Protein AF-0000000068037030 (afdb_homodimer)

Sequence (208 aa):
MEVPWVRVRNVPVDKRSERNMAYVASLVGVPLEIDYATLHRPASARVKIGCRSVDKIPSVAEAVLGEHFYDFYFEVDQVLVRDPNRGESLLSAGKHMDKEKMRMMEVPWVRVRNVPVDKRSERNMAYVASLVGVPLEIDYATLHRPASARVKIGCRSVDKIPSVAEAVLGEHFYDFYFEVDQVLVRDPNRGESLLSAGKHMDKEKMRM

pLDDT: mean 86.04, std 22.7, range [24.47, 98.94]

Secondary structure (DSSP, 8-state):
-BEEEEEEE---GGG--HHHHHHHHHTTSEEEEE-TTTTT-SSEEEEEEEBS-GGG--SEEEEEETTEEEEEEEEEEEEEE--GGGSSHHHHHSSSSTTGGGG-/-BEEEEEEE---GGG--HHHHHHHHHTTSEEEEE-TTTTT-SSEEEEEEEBS-GGG--SEEEEEETTEEEEEEEEEEEEEE--HHHHSHHHHHSSSSTTGGGG-

Radius of gyration: 22.43 Å; Cα contacts (8 Å, |Δi|>4): 375; chains: 2; bounding box: 57×70×45 Å

Foldseek 3Di:
DWKFKKWKFDDQLVQQDPVVVQVVLVQFAHFDDWDPVCRNPHGTTITIGDDPDPVPGDQWDWDDDDHDIDIMGIDGDGIDDDDPVPPPDPVPPPPPPDPPPPVD/DWKFKKWKFDDQLVQQDPVVVQVVLVQFFHFDDWDPVCRNPHGTTITIGDDPDPVPGDQWDWDDDDHDIDIMGIDGDGIDDDDPVPPPPPVPPPPPPDPPPPVD

Solvent-accessible surface area (backbone atoms only — not comparable to full-atom values): 11900 Å² total; per-residue (Å²): 109,15,28,32,36,29,38,38,28,69,64,59,59,93,59,56,40,66,43,47,48,17,36,61,41,41,76,63,28,42,58,72,42,75,39,73,89,28,44,70,43,86,72,39,28,38,34,31,31,41,28,85,47,77,90,68,50,58,52,61,50,75,47,73,58,90,94,39,78,39,65,34,34,44,40,83,72,43,80,77,41,71,49,72,82,64,61,63,60,71,67,63,64,69,70,67,62,72,73,67,72,66,75,108,109,16,30,32,36,30,37,39,27,69,63,58,61,95,58,56,41,65,43,49,48,18,36,60,42,43,76,64,29,41,57,73,42,76,40,71,91,28,43,71,42,87,74,38,28,38,34,31,29,40,29,84,46,77,88,68,50,58,52,61,50,74,49,72,59,91,94,39,79,40,66,33,36,44,41,83,72,44,80,77,40,72,48,72,82,63,62,62,59,70,65,61,63,69,70,67,60,70,70,66,69,65,76,108

Nearest PDB structures (foldseek):
  4ncb-assembly1_A  TM=6.629E-01  e=8.876E-01  Thermus thermophilus
  5xq2-assembly1_A  TM=6.101E-01  e=5.901E-01  Thermus thermophilus HB27
  2adc-assembly1_A  TM=6.082E-01  e=7.452E-01  Homo sapiens
  3hvr-assembly2_B  TM=6.399E-01  e=1.894E+00  Thermus thermophilus HB27
  3hvr-assembly1_A  TM=4.779E-01  e=1.121E+00  Thermus thermophilus HB27

Structure (mmCIF, N/CA/C/O backbone):
data_AF-0000000068037030-model_v1
#
loop_
_entity.id
_entity.type
_entity.pdbx_description
1 polymer 'Uncharacterized protein'
#
loop_
_atom_site.group_PDB
_atom_site.id
_atom_site.type_symbol
_atom_site.label_atom_id
_atom_site.label_alt_id
_atom_site.label_comp_id
_atom_site.label_asym_id
_atom_site.label_entity_id
_atom_site.label_seq_id
_atom_site.pdbx_PDB_ins_code
_atom_site.Cartn_x
_atom_site.Cartn_y
_atom_site.Cartn_z
_atom_site.occupancy
_atom_site.B_iso_or_equiv
_atom_site.auth_seq_id
_atom_site.auth_comp_id
_atom_site.auth_asym_id
_atom_site.auth_atom_id
_atom_site.pdbx_PDB_model_num
ATOM 1 N N . MET A 1 1 ? 3.416 -7.848 -16.672 1 89.31 1 MET A N 1
ATOM 2 C CA . MET A 1 1 ? 3.188 -7.953 -15.227 1 89.31 1 MET A CA 1
ATOM 3 C C . MET A 1 1 ? 2.703 -9.352 -14.859 1 89.31 1 MET A C 1
ATOM 5 O O . MET A 1 1 ? 1.874 -9.93 -15.562 1 89.31 1 MET A O 1
ATOM 9 N N . GLU A 1 2 ? 3.338 -10.023 -13.906 1 96.38 2 GLU A N 1
ATOM 10 C CA . GLU A 1 2 ? 2.895 -11.312 -13.383 1 96.38 2 GLU A CA 1
ATOM 11 C C . GLU A 1 2 ? 1.98 -11.125 -12.172 1 96.38 2 GLU A C 1
ATOM 13 O O . GLU A 1 2 ? 2.053 -10.109 -11.484 1 96.38 2 GLU A O 1
ATOM 18 N N . VAL A 1 3 ? 1.062 -12.18 -12.016 1 97.94 3 VAL A N 1
ATOM 19 C CA . VAL A 1 3 ? 0.046 -12.016 -10.984 1 97.94 3 VAL A CA 1
ATOM 20 C C . VAL A 1 3 ? -0.049 -13.297 -10.148 1 97.94 3 VAL A C 1
ATOM 22 O O . VAL A 1 3 ? -0.545 -14.32 -10.625 1 97.94 3 VAL A O 1
ATOM 25 N N . PRO A 1 4 ? 0.469 -13.281 -9.008 1 98.69 4 PRO A N 1
ATOM 26 C CA . PRO A 1 4 ? 0.257 -14.383 -8.07 1 98.69 4 PRO A CA 1
ATOM 27 C C . PRO A 1 4 ? -0.737 -14.039 -6.965 1 98.69 4 PRO A C 1
ATOM 29 O O . PRO A 1 4 ? -0.949 -12.859 -6.668 1 98.69 4 PRO A O 1
ATOM 32 N N . TRP A 1 5 ? -1.357 -15.039 -6.402 1 98.81 5 TRP A N 1
ATOM 33 C CA . TRP A 1 5 ? -1.837 -14.977 -5.027 1 98.81 5 TRP A CA 1
ATOM 34 C C . TRP A 1 5 ? -0.693 -15.188 -4.039 1 98.81 5 TRP A C 1
ATOM 36 O O . TRP A 1 5 ? 0.084 -16.141 -4.176 1 98.81 5 TRP A O 1
ATOM 46 N N . VAL A 1 6 ? -0.588 -14.336 -3.076 1 98.88 6 VAL A N 1
ATOM 47 C CA . VAL A 1 6 ? 0.482 -14.383 -2.086 1 98.88 6 VAL A CA 1
ATOM 48 C C . VAL A 1 6 ? -0.116 -14.484 -0.684 1 98.88 6 VAL A C 1
ATOM 50 O O . VAL A 1 6 ? -1.042 -13.742 -0.344 1 98.88 6 VAL A O 1
ATOM 53 N N . ARG A 1 7 ? 0.324 -15.422 0.089 1 98.81 7 ARG A N 1
ATOM 54 C CA . ARG A 1 7 ? 0.008 -15.484 1.513 1 98.81 7 ARG A CA 1
ATOM 55 C C . ARG A 1 7 ? 0.884 -14.523 2.311 1 98.81 7 ARG A C 1
ATOM 57 O O . ARG A 1 7 ? 2.109 -14.547 2.182 1 98.81 7 ARG A O 1
ATOM 64 N N . VAL A 1 8 ? 0.264 -13.695 3.051 1 98.88 8 VAL A N 1
ATOM 65 C CA . VAL A 1 8 ? 0.95 -12.727 3.895 1 98.88 8 VAL A CA 1
ATOM 66 C C . VAL A 1 8 ? 0.792 -13.109 5.363 1 98.88 8 VAL A C 1
ATOM 68 O O . VAL A 1 8 ? -0.328 -13.203 5.871 1 98.88 8 VAL A O 1
ATOM 71 N N . ARG A 1 9 ? 1.882 -13.266 5.992 1 98.69 9 ARG A N 1
ATOM 72 C CA . ARG A 1 9 ? 1.877 -13.734 7.371 1 98.69 9 ARG A CA 1
ATOM 73 C C . ARG A 1 9 ? 2.42 -12.664 8.312 1 98.69 9 ARG A C 1
ATOM 75 O O . ARG A 1 9 ? 3.119 -11.742 7.883 1 98.69 9 ARG A O 1
ATOM 82 N N . ASN A 1 10 ? 2.016 -12.695 9.516 1 98.44 10 ASN A N 1
ATOM 83 C CA . ASN A 1 10 ? 2.49 -11.891 10.633 1 98.44 10 ASN A CA 1
ATOM 84 C C . ASN A 1 10 ? 1.905 -10.477 10.602 1 98.44 10 ASN A C 1
ATOM 86 O O . ASN A 1 10 ? 2.543 -9.523 11.047 1 98.44 10 ASN A O 1
ATOM 90 N N . VAL A 1 11 ? 0.795 -10.367 10.023 1 98.5 11 VAL A N 1
ATOM 91 C CA . VAL A 1 11 ? -0.039 -9.188 10.227 1 98.5 11 VAL A CA 1
ATOM 92 C C . VAL A 1 11 ? -1.018 -9.438 11.375 1 98.5 11 VAL A C 1
ATOM 94 O O . VAL A 1 11 ? -1.817 -10.375 11.32 1 98.5 11 VAL A O 1
ATOM 97 N N . PRO A 1 12 ? -0.905 -8.641 12.391 1 97.75 12 PRO A N 1
ATOM 98 C CA . PRO A 1 12 ? -1.853 -8.867 13.484 1 97.75 12 PRO A CA 1
ATOM 99 C C . PRO A 1 12 ? -3.307 -8.859 13.016 1 97.75 12 PRO A C 1
ATOM 101 O O . PRO A 1 12 ? -3.699 -7.996 12.227 1 97.75 12 PRO A O 1
ATOM 104 N N . VAL A 1 13 ? -4.082 -9.805 13.492 1 97.19 13 VAL A N 1
ATOM 105 C CA . VAL A 1 13 ? -5.449 -10.008 13.023 1 97.19 13 VAL A CA 1
ATOM 106 C C . VAL A 1 13 ? -6.27 -8.734 13.258 1 97.19 13 VAL A C 1
ATOM 108 O O . VAL A 1 13 ? -7.074 -8.344 12.406 1 97.19 13 VAL A O 1
ATOM 111 N N . ASP A 1 14 ? -6.078 -8.039 14.32 1 96.31 14 ASP A N 1
ATOM 112 C CA . ASP A 1 14 ? -6.859 -6.859 14.688 1 96.31 14 ASP A CA 1
ATOM 113 C C . ASP A 1 14 ? -6.5 -5.668 13.797 1 96.31 14 ASP A C 1
ATOM 115 O O . ASP A 1 14 ? -7.195 -4.648 13.812 1 96.31 14 ASP A O 1
ATOM 119 N N . LYS A 1 15 ? -5.461 -5.82 13.008 1 97.38 15 LYS A N 1
ATOM 120 C CA . LYS A 1 15 ? -5.023 -4.727 12.148 1 97.38 15 LYS A CA 1
ATOM 121 C C . LYS A 1 15 ? -5.301 -5.035 10.68 1 97.38 15 LYS A C 1
ATOM 123 O O . LYS A 1 15 ? -4.973 -4.238 9.797 1 97.38 15 LYS A O 1
ATOM 128 N N . ARG A 1 16 ? -5.891 -6.121 10.445 1 97.94 16 ARG A N 1
ATOM 129 C CA . ARG A 1 16 ? -6.141 -6.523 9.062 1 97.94 16 ARG A CA 1
ATOM 130 C C . ARG A 1 16 ? -7.375 -5.824 8.508 1 97.94 16 ARG A C 1
ATOM 132 O O . ARG A 1 16 ? -8.508 -6.16 8.875 1 97.94 16 ARG A O 1
ATOM 139 N N . SER A 1 17 ? -7.172 -4.898 7.824 1 97.56 17 SER A N 1
ATOM 140 C CA . SER A 1 17 ? -8.125 -4.168 6.996 1 97.56 17 SER A CA 1
ATOM 141 C C . SER A 1 17 ? -7.676 -4.121 5.543 1 97.56 17 SER A C 1
ATOM 143 O O . SER A 1 17 ? -6.547 -4.496 5.223 1 97.56 17 SER A O 1
ATOM 145 N N . GLU A 1 18 ? -8.625 -3.795 4.699 1 97.94 18 GLU A N 1
ATOM 146 C CA . GLU A 1 18 ? -8.242 -3.643 3.301 1 97.94 18 GLU A CA 1
ATOM 147 C C . GLU A 1 18 ? -7.07 -2.674 3.154 1 97.94 18 GLU A C 1
ATOM 149 O O . GLU A 1 18 ? -6.105 -2.959 2.439 1 97.94 18 GLU A O 1
ATOM 154 N N . ARG A 1 19 ? -7.117 -1.579 3.857 1 98.25 19 ARG A N 1
ATOM 155 C CA . ARG A 1 19 ? -6.082 -0.55 3.814 1 98.25 19 ARG A CA 1
ATOM 156 C C . ARG A 1 19 ? -4.742 -1.104 4.281 1 98.25 19 ARG A C 1
ATOM 158 O O . ARG A 1 19 ? -3.734 -0.98 3.58 1 98.25 19 ARG A O 1
ATOM 165 N N . ASN A 1 20 ? -4.746 -1.737 5.387 1 98.56 20 ASN A N 1
ATOM 166 C CA . ASN A 1 20 ? -3.494 -2.223 5.961 1 98.56 20 ASN A CA 1
ATOM 167 C C . ASN A 1 20 ? -2.91 -3.371 5.145 1 98.56 20 ASN A C 1
ATOM 169 O O . ASN A 1 20 ? -1.692 -3.469 4.98 1 98.56 20 ASN A O 1
ATOM 173 N N . MET A 1 21 ? -3.816 -4.203 4.617 1 98.81 21 MET A N 1
ATOM 174 C CA . MET A 1 21 ? -3.332 -5.301 3.783 1 98.81 21 MET A CA 1
ATOM 175 C C . MET A 1 21 ? -2.756 -4.773 2.473 1 98.81 21 MET A C 1
ATOM 177 O O . MET A 1 21 ? -1.768 -5.305 1.964 1 98.81 21 MET A O 1
ATOM 181 N N . ALA A 1 22 ? -3.396 -3.779 1.953 1 98.81 22 ALA A N 1
ATOM 182 C CA . ALA A 1 22 ? -2.875 -3.148 0.744 1 98.81 22 ALA A CA 1
ATOM 183 C C . ALA A 1 22 ? -1.503 -2.531 0.996 1 98.81 22 ALA A C 1
ATOM 185 O O . ALA A 1 22 ? -0.593 -2.67 0.176 1 98.81 22 ALA A O 1
ATOM 186 N N . TYR A 1 23 ? -1.313 -1.877 2.094 1 98.81 23 TYR A N 1
ATOM 187 C CA . TYR A 1 23 ? -0.041 -1.278 2.482 1 98.81 23 TYR A CA 1
ATOM 188 C C . TYR A 1 23 ? 1.044 -2.34 2.615 1 98.81 23 TYR A C 1
ATOM 190 O O . TYR A 1 23 ? 2.105 -2.232 1.995 1 98.81 23 TYR A O 1
ATOM 198 N N . VAL A 1 24 ? 0.745 -3.402 3.322 1 98.88 24 VAL A N 1
ATOM 199 C CA . VAL A 1 24 ? 1.73 -4.457 3.535 1 98.88 24 VAL A CA 1
ATOM 200 C C . VAL A 1 24 ? 2.08 -5.117 2.201 1 98.88 24 VAL A C 1
ATOM 202 O O . VAL A 1 24 ? 3.254 -5.344 1.902 1 98.88 24 VAL A O 1
ATOM 205 N N . ALA A 1 25 ? 1.043 -5.383 1.396 1 98.81 25 ALA A N 1
ATOM 206 C CA . ALA A 1 25 ? 1.257 -6 0.09 1 98.81 25 ALA A CA 1
ATOM 207 C C . ALA A 1 25 ? 2.082 -5.09 -0.817 1 98.81 25 ALA A C 1
ATOM 209 O O . ALA A 1 25 ? 2.852 -5.57 -1.651 1 98.81 25 ALA A O 1
ATOM 210 N N . SER A 1 26 ? 1.953 -3.768 -0.647 1 98.62 26 SER A N 1
ATOM 211 C CA . SER A 1 26 ? 2.646 -2.793 -1.483 1 98.62 26 SER A CA 1
ATOM 212 C C . SER A 1 26 ? 4.156 -2.861 -1.278 1 98.62 26 SER A C 1
ATOM 214 O O . SER A 1 26 ? 4.922 -2.318 -2.078 1 98.62 26 SER A O 1
ATOM 216 N N . LEU A 1 27 ? 4.578 -3.486 -0.191 1 98.38 27 LEU A N 1
ATOM 217 C CA . LEU A 1 27 ? 6 -3.65 0.086 1 98.38 27 LEU A CA 1
ATOM 218 C C . LEU A 1 27 ? 6.66 -4.539 -0.961 1 98.38 27 LEU A C 1
ATOM 220 O O . LEU A 1 27 ? 7.879 -4.504 -1.134 1 98.38 27 LEU A O 1
ATOM 224 N N . VAL A 1 28 ? 5.832 -5.348 -1.721 1 98.25 28 VAL A N 1
ATOM 225 C CA . VAL A 1 28 ? 6.465 -6.344 -2.58 1 98.25 28 VAL A CA 1
ATOM 226 C C . VAL A 1 28 ? 5.844 -6.293 -3.975 1 98.25 28 VAL A C 1
ATOM 228 O O . VAL A 1 28 ? 6.301 -6.984 -4.887 1 98.25 28 VAL A O 1
ATOM 231 N N . GLY A 1 29 ? 4.781 -5.578 -4.168 1 97.88 29 GLY A N 1
ATOM 232 C CA . GLY A 1 29 ? 4.105 -5.449 -5.449 1 97.88 29 GLY A CA 1
ATOM 233 C C . GLY A 1 29 ? 2.855 -4.59 -5.379 1 97.88 29 GLY A C 1
ATOM 234 O O . GLY A 1 29 ? 2.631 -3.891 -4.391 1 97.88 29 GLY A O 1
ATOM 235 N N . VAL A 1 30 ? 2.086 -4.613 -6.414 1 98.38 30 VAL A N 1
ATOM 236 C CA . VAL A 1 30 ? 0.845 -3.852 -6.504 1 98.38 30 VAL A CA 1
ATOM 237 C C . VAL A 1 30 ? -0.318 -4.699 -5.992 1 98.38 30 VAL A C 1
ATOM 239 O O . VAL A 1 30 ? -0.632 -5.746 -6.562 1 98.38 30 VAL A O 1
ATOM 242 N N . PRO A 1 31 ? -0.971 -4.277 -4.922 1 98.75 31 PRO A N 1
ATOM 243 C CA . PRO A 1 31 ? -2.135 -5.043 -4.469 1 98.75 31 PRO A CA 1
ATOM 244 C C . PRO A 1 31 ? -3.318 -4.938 -5.43 1 98.75 31 PRO A C 1
ATOM 246 O O . PRO A 1 31 ? -3.855 -3.844 -5.633 1 98.75 31 PRO A O 1
ATOM 249 N N . LEU A 1 32 ? -3.711 -6.02 -5.945 1 98.5 32 LEU A N 1
ATOM 250 C CA . LEU A 1 32 ? -4.789 -6.02 -6.93 1 98.5 32 LEU A CA 1
ATOM 251 C C . LEU A 1 32 ? -6.113 -6.418 -6.285 1 98.5 32 LEU A C 1
ATOM 253 O O . LEU A 1 32 ? -7.172 -5.934 -6.688 1 98.5 32 LEU A O 1
ATOM 257 N N . GLU A 1 33 ? -6.023 -7.336 -5.312 1 98.62 33 GLU A N 1
ATOM 258 C CA . GLU A 1 33 ? -7.215 -7.836 -4.629 1 98.62 33 GLU A CA 1
ATOM 259 C C . GLU A 1 33 ? -6.867 -8.398 -3.254 1 98.62 33 GLU A C 1
ATOM 261 O O . GLU A 1 33 ? -5.887 -9.125 -3.105 1 98.62 33 GLU A O 1
ATOM 266 N N . ILE A 1 34 ? -7.645 -8.008 -2.268 1 98.62 34 ILE A N 1
ATOM 267 C CA . ILE A 1 34 ? -7.547 -8.617 -0.947 1 98.62 34 ILE A CA 1
ATOM 268 C C . ILE A 1 34 ? -8.539 -9.773 -0.839 1 98.62 34 ILE A C 1
ATOM 270 O O . ILE A 1 34 ? -9.727 -9.609 -1.154 1 98.62 34 ILE A O 1
ATOM 274 N N . ASP A 1 35 ? -8.078 -10.953 -0.477 1 98.56 35 ASP A N 1
ATOM 275 C CA . ASP A 1 35 ? -8.977 -12.094 -0.285 1 98.56 35 ASP A CA 1
ATOM 276 C C . ASP A 1 35 ? -9.711 -11.992 1.052 1 98.56 35 ASP A C 1
ATOM 278 O O . ASP A 1 35 ? -9.188 -12.414 2.084 1 98.56 35 ASP A O 1
ATOM 282 N N . TYR A 1 36 ? -10.891 -11.547 1.024 1 97.69 36 TYR A N 1
ATOM 283 C CA . TYR A 1 36 ? -11.656 -11.297 2.244 1 97.69 36 TYR A CA 1
ATOM 284 C C . TYR A 1 36 ? -11.969 -12.594 2.971 1 97.69 36 TYR A C 1
ATOM 286 O O . TYR A 1 36 ? -12.172 -12.602 4.188 1 97.69 36 TYR A O 1
ATOM 294 N N . ALA A 1 37 ? -11.953 -13.672 2.23 1 97.38 37 ALA A N 1
ATOM 295 C CA . ALA A 1 37 ? -12.234 -14.977 2.84 1 97.38 37 ALA A CA 1
ATOM 296 C C . ALA A 1 37 ? -11.133 -15.359 3.826 1 97.38 37 ALA A C 1
ATOM 298 O O . ALA A 1 37 ? -11.375 -16.125 4.766 1 97.38 37 ALA A O 1
ATOM 299 N N . THR A 1 38 ? -9.938 -14.773 3.633 1 97.56 38 THR A N 1
ATOM 300 C CA . THR A 1 38 ? -8.812 -15.156 4.48 1 97.56 38 THR A CA 1
ATOM 301 C C . THR A 1 38 ? -8.391 -14.008 5.383 1 97.56 38 THR A C 1
ATOM 303 O O . THR A 1 38 ? -7.484 -14.148 6.207 1 97.56 38 THR A O 1
ATOM 306 N N . LEU A 1 39 ? -9.023 -12.953 5.293 1 97.56 39 LEU A N 1
ATOM 307 C CA . LEU A 1 39 ? -8.586 -11.711 5.91 1 97.56 39 LEU A CA 1
ATOM 308 C C . LEU A 1 39 ? -8.43 -11.867 7.418 1 97.56 39 LEU A C 1
ATOM 310 O O . LEU A 1 39 ? -7.516 -11.289 8.016 1 97.56 39 LEU A O 1
ATOM 314 N N . HIS A 1 40 ? -9.242 -12.656 8.023 1 95.44 40 HIS A N 1
ATOM 315 C CA . HIS A 1 40 ? -9.195 -12.75 9.484 1 95.44 40 HIS A CA 1
ATOM 316 C C . HIS A 1 40 ? -8.859 -14.164 9.938 1 95.44 40 HIS A C 1
ATOM 318 O O . HIS A 1 40 ? -9.047 -14.508 11.102 1 95.44 40 HIS A O 1
ATOM 324 N N . ARG A 1 41 ? -8.375 -14.945 8.977 1 95.31 41 ARG A N 1
ATOM 325 C CA . ARG A 1 41 ? -7.773 -16.203 9.391 1 95.31 41 ARG A CA 1
ATOM 326 C C . ARG A 1 41 ? -6.527 -15.977 10.234 1 95.31 41 ARG A C 1
ATOM 328 O O . ARG A 1 41 ? -5.711 -15.109 9.922 1 95.31 41 ARG A O 1
ATOM 335 N N . PRO A 1 42 ? -6.387 -16.734 11.273 1 94.44 42 PRO A N 1
ATOM 336 C CA . PRO A 1 42 ? -5.312 -16.453 12.234 1 94.44 42 PRO A CA 1
ATOM 337 C C . PRO A 1 42 ? -3.926 -16.547 11.602 1 94.44 42 PRO A C 1
ATOM 339 O O . PRO A 1 42 ? -3.049 -15.734 11.914 1 94.44 42 PRO A O 1
ATOM 342 N N . ALA A 1 43 ? -3.672 -17.422 10.758 1 95.81 43 ALA A N 1
ATOM 343 C CA . ALA A 1 43 ? -2.324 -17.703 10.273 1 95.81 43 ALA A CA 1
ATOM 344 C C . ALA A 1 43 ? -1.874 -16.672 9.242 1 95.81 43 ALA A C 1
ATOM 346 O O . ALA A 1 43 ? -0.723 -16.234 9.258 1 95.81 43 ALA A O 1
ATOM 347 N N . SER A 1 44 ? -2.793 -16.406 8.328 1 98.06 44 SER A N 1
ATOM 348 C CA . SER A 1 44 ? -2.365 -15.547 7.23 1 98.06 44 SER A CA 1
ATOM 349 C C . SER A 1 44 ? -3.561 -14.984 6.465 1 98.06 44 SER A C 1
ATOM 351 O O . SER A 1 44 ? -4.684 -15.469 6.625 1 98.06 44 SER A O 1
ATOM 353 N N . ALA A 1 45 ? -3.35 -13.938 5.695 1 98.56 45 ALA A N 1
ATOM 354 C CA . ALA A 1 45 ? -4.277 -13.406 4.699 1 98.56 45 ALA A CA 1
ATOM 355 C C . ALA A 1 45 ? -3.686 -13.492 3.297 1 98.56 45 ALA A C 1
ATOM 357 O O . ALA A 1 45 ? -2.463 -13.508 3.133 1 98.56 45 ALA A O 1
ATOM 358 N N . ARG A 1 46 ? -4.535 -13.594 2.334 1 98.62 46 ARG A N 1
ATOM 359 C CA . ARG A 1 46 ? -4.094 -13.711 0.949 1 98.62 46 ARG A CA 1
ATOM 360 C C . ARG A 1 46 ? -4.355 -12.414 0.185 1 98.62 46 ARG A C 1
ATOM 362 O O . ARG A 1 46 ? -5.406 -11.789 0.356 1 98.62 46 ARG A O 1
ATOM 369 N N . VAL A 1 47 ? -3.42 -12.039 -0.623 1 98.88 47 VAL A N 1
ATOM 370 C CA . VAL A 1 47 ? -3.541 -10.859 -1.468 1 98.88 47 VAL A CA 1
ATOM 371 C C . VAL A 1 47 ? -3.113 -11.195 -2.895 1 98.88 47 VAL A C 1
ATOM 373 O O . VAL A 1 47 ? -2.109 -11.883 -3.102 1 98.88 47 VAL A O 1
ATOM 376 N N . LYS A 1 48 ? -3.863 -10.82 -3.846 1 98.75 48 LYS A N 1
ATOM 377 C CA . LYS A 1 48 ? -3.465 -10.859 -5.25 1 98.75 48 LYS A CA 1
ATOM 378 C C . LYS A 1 48 ? -2.551 -9.688 -5.598 1 98.75 48 LYS A C 1
ATOM 380 O O . LYS A 1 48 ? -2.914 -8.531 -5.398 1 98.75 48 LYS A O 1
ATOM 385 N N . ILE A 1 49 ? -1.39 -9.992 -6.184 1 98.44 49 ILE A N 1
ATOM 386 C CA . ILE A 1 49 ? -0.375 -8.953 -6.352 1 98.44 49 ILE A CA 1
ATOM 387 C C . ILE A 1 49 ? 0.053 -8.891 -7.816 1 98.44 49 ILE A C 1
ATOM 389 O O . ILE A 1 49 ? 0.196 -9.922 -8.477 1 98.44 49 ILE A O 1
ATOM 393 N N . GLY A 1 50 ? 0.175 -7.656 -8.328 1 97.5 50 GLY A N 1
ATOM 394 C CA . GLY A 1 50 ? 0.907 -7.445 -9.562 1 97.5 50 GLY A CA 1
ATOM 395 C C . GLY A 1 50 ? 2.393 -7.23 -9.352 1 97.5 50 GLY A C 1
ATOM 396 O O . GLY A 1 50 ? 2.795 -6.43 -8.5 1 97.5 50 GLY A O 1
ATOM 397 N N . CYS A 1 51 ? 3.205 -7.957 -10.078 1 96.62 51 CYS A N 1
ATOM 398 C CA . CYS A 1 51 ? 4.648 -7.809 -9.922 1 96.62 51 CYS A CA 1
ATOM 399 C C . CYS A 1 51 ? 5.367 -8.062 -11.242 1 96.62 51 CYS A C 1
ATOM 401 O O . CYS A 1 51 ? 4.762 -8.539 -12.203 1 96.62 51 CYS A O 1
ATOM 403 N N . ARG A 1 52 ? 6.609 -7.578 -11.242 1 93.44 52 ARG A N 1
ATOM 404 C CA . ARG A 1 52 ? 7.402 -7.777 -12.453 1 93.44 52 ARG A CA 1
ATOM 405 C C . ARG A 1 52 ? 7.758 -9.25 -12.641 1 93.44 52 ARG A C 1
ATOM 407 O O . ARG A 1 52 ? 7.688 -9.773 -13.758 1 93.44 52 ARG A O 1
ATOM 414 N N . SER A 1 53 ? 8.18 -9.891 -11.547 1 95.25 53 SER A N 1
ATOM 415 C CA . SER A 1 53 ? 8.555 -11.297 -11.539 1 95.25 53 SER A CA 1
ATOM 416 C C . SER A 1 53 ? 8.203 -11.961 -10.211 1 95.25 53 SER A C 1
ATOM 418 O O . SER A 1 53 ? 8.633 -11.5 -9.156 1 95.25 53 SER A O 1
ATOM 420 N N . VAL A 1 54 ? 7.457 -13.062 -10.305 1 96.94 54 VAL A N 1
ATOM 421 C CA . VAL A 1 54 ? 7.039 -13.797 -9.117 1 96.94 54 VAL A CA 1
ATOM 422 C C . VAL A 1 54 ? 8.266 -14.312 -8.367 1 96.94 54 VAL A C 1
ATOM 424 O O . VAL A 1 54 ? 8.297 -14.297 -7.133 1 96.94 54 VAL A O 1
ATOM 427 N N . ASP A 1 55 ? 9.297 -14.625 -9.117 1 95 55 ASP A N 1
ATOM 428 C CA . ASP A 1 55 ? 10.492 -15.234 -8.547 1 95 55 ASP A CA 1
ATOM 429 C C . ASP A 1 55 ? 11.305 -14.211 -7.75 1 95 55 ASP A C 1
ATOM 431 O O . ASP A 1 55 ? 12.203 -14.578 -6.996 1 95 55 ASP A O 1
ATOM 435 N N . LYS A 1 56 ? 10.977 -12.992 -7.859 1 96.31 56 LYS A N 1
ATOM 436 C CA . LYS A 1 56 ? 11.758 -11.93 -7.219 1 96.31 56 LYS A CA 1
ATOM 437 C C . LYS A 1 56 ? 11.016 -11.359 -6.012 1 96.31 56 LYS A C 1
ATOM 439 O O . LYS A 1 56 ? 11.523 -10.469 -5.332 1 96.31 56 LYS A O 1
ATOM 444 N N . ILE A 1 57 ? 9.852 -11.867 -5.691 1 98 57 ILE A N 1
ATOM 445 C CA . ILE A 1 57 ? 9.125 -11.422 -4.504 1 98 57 ILE A CA 1
ATOM 446 C C . ILE A 1 57 ? 9.891 -11.836 -3.25 1 98 57 ILE A C 1
ATOM 448 O O . ILE A 1 57 ? 10.148 -13.023 -3.035 1 98 57 ILE A O 1
ATOM 452 N N . PRO A 1 58 ? 10.258 -10.836 -2.461 1 98.5 58 PRO A N 1
ATOM 453 C CA . PRO A 1 58 ? 10.961 -11.211 -1.229 1 98.5 58 PRO A CA 1
ATOM 454 C C . PRO A 1 58 ? 10.086 -12.039 -0.287 1 98.5 58 PRO A C 1
ATOM 456 O O . PRO A 1 58 ? 8.867 -11.852 -0.239 1 98.5 58 PRO A O 1
ATOM 459 N N . SER A 1 59 ? 10.727 -12.867 0.43 1 98.62 59 SER A N 1
ATOM 460 C CA . SER A 1 59 ? 9.992 -13.703 1.382 1 98.62 59 SER A CA 1
ATOM 461 C C . SER A 1 59 ? 9.664 -12.922 2.654 1 98.62 59 SER A C 1
ATOM 463 O O . SER A 1 59 ? 8.82 -13.352 3.445 1 98.62 59 SER A O 1
ATOM 465 N N . VAL A 1 60 ? 10.484 -11.797 2.846 1 98.81 60 VAL A N 1
ATOM 466 C CA . VAL A 1 60 ? 10.281 -11.031 4.066 1 98.81 60 VAL A CA 1
ATOM 467 C C . VAL A 1 60 ? 10.492 -9.547 3.783 1 98.81 60 VAL A C 1
ATOM 469 O O . VAL A 1 60 ? 11.328 -9.18 2.953 1 98.81 60 VAL A O 1
ATOM 472 N N . ALA A 1 61 ? 9.719 -8.734 4.387 1 98.69 61 ALA A N 1
ATOM 473 C CA . ALA A 1 61 ? 9.914 -7.289 4.41 1 98.69 61 ALA A CA 1
ATOM 474 C C . ALA A 1 61 ? 9.562 -6.711 5.777 1 98.69 61 ALA A C 1
ATOM 476 O O . ALA A 1 61 ? 8.641 -7.195 6.445 1 98.69 61 ALA A O 1
ATOM 477 N N . GLU A 1 62 ? 10.281 -5.711 6.184 1 98.25 62 GLU A N 1
ATOM 478 C CA . GLU A 1 62 ? 10.039 -5.023 7.445 1 98.25 62 GLU A CA 1
ATOM 479 C C . GLU A 1 62 ? 9.328 -3.688 7.219 1 98.25 62 GLU A C 1
ATOM 481 O O . GLU A 1 62 ? 9.672 -2.951 6.289 1 98.25 62 GLU A O 1
ATOM 486 N N . ALA A 1 63 ? 8.391 -3.404 8.102 1 97.88 63 ALA A N 1
ATOM 487 C CA . ALA A 1 63 ? 7.742 -2.098 8.039 1 97.88 63 ALA A CA 1
ATOM 488 C C . ALA A 1 63 ? 7.023 -1.781 9.344 1 97.88 63 ALA A C 1
ATOM 490 O O . ALA A 1 63 ? 6.977 -2.613 10.258 1 97.88 63 ALA A O 1
ATOM 491 N N . VAL A 1 64 ? 6.516 -0.598 9.383 1 96.94 64 VAL A N 1
ATOM 492 C CA . VAL A 1 64 ? 5.777 -0.14 10.555 1 96.94 64 VAL A CA 1
ATOM 493 C C . VAL A 1 64 ? 4.277 -0.299 10.32 1 96.94 64 VAL A C 1
ATOM 495 O O . VAL A 1 64 ? 3.77 0.061 9.258 1 96.94 64 VAL A O 1
ATOM 498 N N . LEU A 1 65 ? 3.602 -0.856 11.234 1 97.06 65 LEU A N 1
ATOM 499 C CA . LEU A 1 65 ? 2.145 -0.921 11.281 1 97.06 65 LEU A CA 1
ATOM 500 C C . LEU A 1 65 ? 1.631 -0.547 12.664 1 97.06 65 LEU A C 1
ATOM 502 O O . LEU A 1 65 ? 1.967 -1.202 13.656 1 97.06 65 LEU A O 1
ATOM 506 N N . GLY A 1 66 ? 0.839 0.491 12.633 1 91.19 66 GLY A N 1
ATOM 507 C CA . GLY A 1 66 ? 0.533 1.041 13.945 1 91.19 66 GLY A CA 1
ATOM 508 C C . GLY A 1 66 ? 1.744 1.63 14.641 1 91.19 66 GLY A C 1
ATOM 509 O O . GLY A 1 66 ? 2.436 2.484 14.078 1 91.19 66 GLY A O 1
ATOM 510 N N . GLU A 1 67 ? 2.062 1.215 15.828 1 87.56 67 GLU A N 1
ATOM 511 C CA . GLU A 1 67 ? 3.162 1.752 16.625 1 87.56 67 GLU A CA 1
ATOM 512 C C . GLU A 1 67 ? 4.316 0.758 16.703 1 87.56 67 GLU A C 1
ATOM 514 O O . GLU A 1 67 ? 5.23 0.93 17.516 1 87.56 67 GLU A O 1
ATOM 519 N N . HIS A 1 68 ? 4.281 -0.198 15.805 1 94.81 68 HIS A N 1
ATOM 520 C CA . HIS A 1 68 ? 5.266 -1.266 15.938 1 94.81 68 HIS A CA 1
ATOM 521 C C . HIS A 1 68 ? 5.898 -1.607 14.594 1 94.81 68 HIS A C 1
ATOM 523 O O . HIS A 1 68 ? 5.266 -1.438 13.547 1 94.81 68 HIS A O 1
ATOM 529 N N . PHE A 1 69 ? 7.121 -2.092 14.688 1 96.81 69 PHE A N 1
ATOM 530 C CA . PHE A 1 69 ? 7.797 -2.691 13.539 1 96.81 69 PHE A CA 1
ATOM 531 C C . PHE A 1 69 ? 7.469 -4.176 13.438 1 96.81 69 PHE A C 1
ATOM 533 O O . PHE A 1 69 ? 7.426 -4.883 14.445 1 96.81 69 PHE A O 1
ATOM 540 N N . TYR A 1 70 ? 7.207 -4.586 12.266 1 98.12 70 TYR A N 1
ATOM 541 C CA . TYR A 1 70 ? 6.926 -5.992 12.008 1 98.12 70 TYR A CA 1
ATOM 542 C C . TYR A 1 70 ? 7.773 -6.516 10.852 1 98.12 70 TYR A C 1
ATOM 544 O O . TYR A 1 70 ? 8.102 -5.766 9.93 1 98.12 70 TYR A O 1
ATOM 552 N N . ASP A 1 71 ? 8.133 -7.797 10.953 1 98.62 71 ASP A N 1
ATOM 553 C CA . ASP A 1 71 ? 8.492 -8.578 9.781 1 98.62 71 ASP A CA 1
ATOM 554 C C . ASP A 1 71 ? 7.273 -9.266 9.172 1 98.62 71 ASP A C 1
ATOM 556 O O . ASP A 1 71 ? 6.605 -10.055 9.836 1 98.62 71 ASP A O 1
ATOM 560 N N . PHE A 1 72 ? 6.988 -8.898 7.98 1 98.81 72 PHE A N 1
ATOM 561 C CA . PHE A 1 72 ? 5.934 -9.602 7.258 1 98.81 72 PHE A CA 1
ATOM 562 C C . PHE A 1 72 ? 6.523 -10.656 6.324 1 98.81 72 PHE A C 1
ATOM 564 O O . PHE A 1 72 ? 7.562 -10.422 5.703 1 98.81 72 PHE A O 1
ATOM 571 N N . TYR A 1 73 ? 5.867 -11.773 6.246 1 98.94 73 TYR A N 1
ATOM 572 C CA . TYR A 1 73 ? 6.344 -12.875 5.414 1 98.94 73 TYR A CA 1
ATOM 573 C C . TYR A 1 73 ? 5.43 -13.086 4.211 1 98.94 73 TYR A C 1
ATOM 575 O O . TYR A 1 73 ? 4.207 -13 4.332 1 98.94 73 TYR A O 1
ATOM 583 N N . PHE A 1 74 ? 6.047 -13.367 3.086 1 98.88 74 PHE A N 1
ATOM 584 C CA . PHE A 1 74 ? 5.328 -13.5 1.823 1 98.88 74 PHE A CA 1
ATOM 585 C C . PHE A 1 74 ? 5.621 -14.852 1.174 1 98.88 74 PHE A C 1
ATOM 587 O O . PHE A 1 74 ? 6.781 -15.195 0.939 1 98.88 74 PHE A O 1
ATOM 594 N N . GLU A 1 75 ? 4.559 -15.57 0.895 1 98.69 75 GLU A N 1
ATOM 595 C CA . GLU A 1 75 ? 4.668 -16.875 0.237 1 98.69 75 GLU A CA 1
ATOM 596 C C . GLU A 1 75 ? 3.754 -16.938 -0.983 1 98.69 75 GLU A C 1
ATOM 598 O O . GLU A 1 75 ? 2.543 -16.734 -0.875 1 98.69 75 GLU A O 1
ATOM 603 N N . VAL A 1 76 ? 4.344 -17.266 -2.109 1 98.5 76 VAL A N 1
ATOM 604 C CA . VAL A 1 76 ? 3.535 -17.422 -3.314 1 98.5 76 VAL A CA 1
ATOM 605 C C . VAL A 1 76 ? 2.656 -18.672 -3.191 1 98.5 76 VAL A C 1
ATOM 607 O O . VAL A 1 76 ? 3.16 -19.781 -2.979 1 98.5 76 VAL A O 1
ATOM 610 N N . ASP A 1 77 ? 1.379 -18.422 -3.271 1 97.75 77 ASP A N 1
ATOM 611 C CA . ASP A 1 77 ? 0.406 -19.5 -3.129 1 97.75 77 ASP A CA 1
ATOM 612 C C . ASP A 1 77 ? 0.03 -20.094 -4.488 1 97.75 77 ASP A C 1
ATOM 614 O O . ASP A 1 77 ? -0.071 -21.312 -4.641 1 97.75 77 ASP A O 1
ATOM 618 N N . GLN A 1 78 ? -0.232 -19.203 -5.434 1 97.38 78 GLN A N 1
ATOM 619 C CA . GLN A 1 78 ? -0.673 -19.562 -6.777 1 97.38 78 GLN A CA 1
ATOM 620 C C . GLN A 1 78 ? -0.293 -18.5 -7.789 1 97.38 78 GLN A C 1
ATOM 622 O O . GLN A 1 78 ? -0.465 -17.297 -7.531 1 97.38 78 GLN A O 1
ATOM 627 N N . VAL A 1 79 ? 0.265 -18.922 -8.938 1 97.38 79 VAL A N 1
ATOM 628 C CA . VAL A 1 79 ? 0.555 -17.984 -10.008 1 97.38 79 VAL A CA 1
ATOM 629 C C . VAL A 1 79 ? -0.588 -17.969 -11.016 1 97.38 79 VAL A C 1
ATOM 631 O O . VAL A 1 79 ? -0.91 -19 -11.609 1 97.38 79 VAL A O 1
ATOM 634 N N . LEU A 1 80 ? -1.188 -16.828 -11.211 1 97.44 80 LEU A N 1
ATOM 635 C CA . LEU A 1 80 ? -2.369 -16.703 -12.055 1 97.44 80 LEU A CA 1
ATOM 636 C C . LEU A 1 80 ? -1.98 -16.297 -13.469 1 97.44 80 LEU A C 1
ATOM 638 O O . LEU A 1 80 ? -2.586 -16.75 -14.445 1 97.44 80 LEU A O 1
ATOM 642 N N . VAL A 1 81 ? -1.081 -15.32 -13.586 1 94.25 81 VAL A N 1
ATOM 643 C CA . VAL A 1 81 ? -0.591 -14.797 -14.859 1 94.25 81 VAL A CA 1
ATOM 644 C C . VAL A 1 81 ? 0.936 -14.812 -14.867 1 94.25 81 VAL A C 1
ATOM 646 O O . VAL A 1 81 ? 1.572 -14.305 -13.945 1 94.25 81 VAL A O 1
ATOM 649 N N . ARG A 1 82 ? 1.431 -15.398 -15.898 1 90.56 82 ARG A N 1
ATOM 650 C CA . ARG A 1 82 ? 2.875 -15.383 -16.109 1 90.56 82 ARG A CA 1
ATOM 651 C C . ARG A 1 82 ? 3.246 -14.617 -17.375 1 90.56 82 ARG A C 1
ATOM 653 O O . ARG A 1 82 ? 2.488 -14.609 -18.344 1 90.56 82 ARG A O 1
ATOM 660 N N . ASP A 1 83 ? 4.254 -13.844 -17.141 1 79 83 ASP A N 1
ATOM 661 C CA . ASP A 1 83 ? 4.773 -13.227 -18.359 1 79 83 ASP A CA 1
ATOM 662 C C . ASP 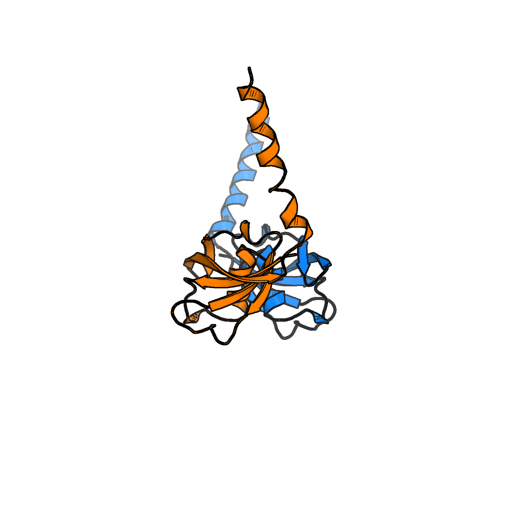A 1 83 ? 5.434 -14.266 -19.25 1 79 83 ASP A C 1
ATOM 664 O O . ASP A 1 83 ? 6.449 -14.867 -18.891 1 79 83 ASP A O 1
ATOM 668 N N . PRO A 1 84 ? 4.805 -14.617 -20.328 1 69.69 84 PRO A N 1
ATOM 669 C CA . PRO A 1 84 ? 5.348 -15.664 -21.203 1 69.69 84 PRO A CA 1
ATOM 670 C C . PRO A 1 84 ? 6.754 -15.344 -21.703 1 69.69 84 PRO A C 1
ATOM 672 O O . PRO A 1 84 ? 7.5 -16.25 -22.078 1 69.69 84 PRO A O 1
ATOM 675 N N . ASN A 1 85 ? 6.973 -14.031 -21.891 1 65.88 85 ASN A N 1
ATOM 676 C CA . ASN A 1 85 ? 8.266 -13.648 -22.453 1 65.88 85 ASN A CA 1
ATOM 677 C C . ASN A 1 85 ? 9.391 -13.82 -21.438 1 65.88 85 ASN A C 1
ATOM 679 O O . ASN A 1 85 ? 10.57 -13.727 -21.781 1 65.88 85 ASN A O 1
ATOM 683 N N . ARG A 1 86 ? 9.125 -14.016 -20.219 1 60.66 86 ARG A N 1
ATOM 684 C CA . ARG A 1 86 ? 10.148 -14.195 -19.203 1 60.66 86 ARG A CA 1
ATOM 685 C C . ARG A 1 86 ? 10.578 -15.656 -19.109 1 60.66 86 ARG A C 1
ATOM 687 O O . ARG A 1 86 ? 11.547 -15.984 -18.422 1 60.66 86 ARG A O 1
ATOM 694 N N . GLY A 1 87 ? 9.797 -16.531 -19.469 1 46.75 87 GLY A N 1
ATOM 695 C CA . GLY A 1 87 ? 10.219 -17.922 -19.422 1 46.75 87 GLY A CA 1
ATOM 696 C C . GLY A 1 87 ? 11.617 -18.141 -19.969 1 46.75 87 GLY A C 1
ATOM 697 O O . GLY A 1 87 ? 12.414 -18.859 -19.375 1 46.75 87 GLY A O 1
ATOM 698 N N . GLU A 1 88 ? 11.742 -17.922 -21.25 1 46.03 88 GLU A N 1
ATOM 699 C CA . GLU A 1 88 ? 12.758 -18.578 -22.062 1 46.03 88 GLU A CA 1
ATOM 700 C C . GLU A 1 88 ? 14.156 -18.047 -21.75 1 46.03 88 GLU A C 1
ATOM 702 O O . GLU A 1 88 ? 15.148 -18.516 -22.312 1 46.03 88 GLU A O 1
ATOM 707 N N . SER A 1 89 ? 14.289 -16.906 -21.219 1 44.81 89 SER A N 1
ATOM 708 C CA . SER A 1 89 ? 15.664 -16.453 -21.406 1 44.81 89 SER A CA 1
ATOM 709 C C . SER A 1 89 ? 16.641 -17.266 -20.562 1 44.81 89 SER A C 1
ATOM 711 O O . SER A 1 89 ? 17.812 -17.391 -20.906 1 44.81 89 SER A O 1
ATOM 713 N N . LEU A 1 90 ? 16.219 -17.609 -19.344 1 42.47 90 LEU A N 1
ATOM 714 C CA . LEU A 1 90 ? 17.312 -18.109 -18.516 1 42.47 90 LEU A CA 1
ATOM 715 C C . LEU A 1 90 ? 17.719 -19.516 -18.922 1 42.47 90 LEU A C 1
ATOM 717 O O . LEU A 1 90 ? 18.719 -20.047 -18.422 1 42.47 90 LEU A O 1
ATOM 721 N N . LEU A 1 91 ? 16.812 -20.219 -19.609 1 39.94 91 LEU A N 1
ATOM 722 C CA . LEU A 1 91 ? 17.25 -21.578 -19.875 1 39.94 91 LEU A CA 1
ATOM 723 C C . LEU A 1 91 ? 18.438 -21.609 -20.828 1 39.94 91 LEU A C 1
ATOM 725 O O . LEU A 1 91 ? 19.172 -22.594 -20.875 1 39.94 91 LEU A O 1
ATOM 729 N N . SER A 1 92 ? 18.406 -20.625 -21.75 1 41.34 92 SER A N 1
ATOM 730 C CA . SER A 1 92 ? 19.328 -20.859 -22.859 1 41.34 92 SER A CA 1
ATOM 731 C C . SER A 1 92 ? 20.766 -20.5 -22.484 1 41.34 92 SER A C 1
ATOM 733 O O . SER A 1 92 ? 21.688 -20.734 -23.266 1 41.34 92 SER A O 1
ATOM 735 N N . ALA A 1 93 ? 20.953 -19.641 -21.531 1 39.22 93 ALA A N 1
ATOM 736 C CA . ALA A 1 93 ? 22.312 -19.125 -21.438 1 39.22 93 ALA A CA 1
ATOM 737 C C . ALA A 1 93 ? 23.219 -20.109 -20.703 1 39.22 93 ALA A C 1
ATOM 739 O O . ALA A 1 93 ? 24.453 -19.984 -20.75 1 39.22 93 ALA A O 1
ATOM 740 N N . GLY A 1 94 ? 22.641 -20.875 -19.828 1 39.22 94 GLY A N 1
ATOM 741 C CA . GLY A 1 94 ? 23.531 -21.656 -18.984 1 39.22 94 GLY A CA 1
ATOM 742 C C . GLY A 1 94 ? 24.219 -22.781 -19.734 1 39.22 94 GLY A C 1
ATOM 743 O O . GLY A 1 94 ? 25.062 -23.484 -19.156 1 39.22 94 GLY A O 1
ATOM 744 N N . LYS A 1 95 ? 23.469 -23.297 -20.719 1 38.47 95 LYS A N 1
ATOM 745 C CA . LYS A 1 95 ? 23.953 -24.578 -21.234 1 38.47 95 LYS A CA 1
ATOM 746 C C . LYS A 1 95 ? 25.141 -24.359 -22.172 1 38.47 95 LYS A C 1
ATOM 748 O O . LYS A 1 95 ? 25.719 -25.328 -22.672 1 38.47 95 LYS A O 1
ATOM 753 N N . HIS A 1 96 ? 25.266 -23.078 -22.625 1 39.66 96 HIS A N 1
ATOM 754 C CA . HIS A 1 96 ? 26.219 -23.031 -23.734 1 39.66 96 HIS A CA 1
ATOM 755 C C . HIS A 1 96 ? 27.656 -23.094 -23.219 1 39.66 96 HIS A C 1
ATOM 757 O O . HIS A 1 96 ? 28.609 -23.047 -24.016 1 39.66 96 HIS A O 1
ATOM 763 N N . MET A 1 97 ? 27.844 -22.891 -21.938 1 36.5 97 MET A N 1
ATOM 764 C CA . MET A 1 97 ? 29.219 -22.484 -21.656 1 36.5 97 MET A CA 1
ATOM 765 C C . MET A 1 97 ? 30.156 -23.672 -21.672 1 36.5 97 MET A C 1
ATOM 767 O O . MET A 1 97 ? 31.375 -23.516 -21.859 1 36.5 97 MET A O 1
ATOM 771 N N . ASP A 1 98 ? 29.781 -24.75 -21.016 1 38.44 98 ASP A N 1
ATOM 772 C CA . ASP A 1 98 ? 30.906 -25.438 -20.391 1 38.44 98 ASP A CA 1
ATOM 773 C C . ASP A 1 98 ? 31.625 -26.328 -21.391 1 38.44 98 ASP A C 1
ATOM 775 O O . ASP A 1 98 ? 32.562 -27.062 -21.031 1 38.44 98 ASP A O 1
ATOM 779 N N . LYS A 1 99 ? 30.969 -26.656 -22.578 1 36.47 99 LYS A N 1
ATOM 780 C CA . LYS A 1 99 ? 31.531 -27.844 -23.219 1 36.47 99 LYS A CA 1
ATOM 781 C C . LYS A 1 99 ? 32.875 -27.516 -23.875 1 36.47 99 LYS A C 1
ATOM 783 O O . LYS A 1 99 ? 33.562 -28.422 -24.391 1 36.47 99 LYS A O 1
ATOM 788 N N . GLU A 1 100 ? 33.094 -26.219 -24.141 1 34.44 100 GLU A N 1
ATOM 789 C CA . GLU A 1 100 ? 34.188 -26.109 -25.109 1 34.44 100 GLU A CA 1
ATOM 790 C C . GLU A 1 100 ? 35.531 -26.359 -24.438 1 34.44 100 GLU A C 1
ATOM 792 O O . GLU A 1 100 ? 36.531 -26.562 -25.109 1 34.44 100 GLU A O 1
ATOM 797 N N . LYS A 1 101 ? 35.656 -25.969 -23.188 1 41.81 101 LYS A N 1
ATOM 798 C CA . LYS A 1 101 ? 37.062 -25.859 -22.781 1 41.81 101 LYS A CA 1
ATOM 799 C C . LYS A 1 101 ? 37.688 -27.25 -22.641 1 41.81 101 LYS A C 1
ATOM 801 O O . LYS A 1 101 ? 38.875 -27.359 -22.281 1 41.81 101 LYS A O 1
ATOM 806 N N . MET A 1 102 ? 36.781 -28.328 -22.641 1 32.72 102 MET A N 1
ATOM 807 C CA . MET A 1 102 ? 37.531 -29.516 -22.25 1 32.72 102 MET A CA 1
ATOM 808 C C . MET A 1 102 ? 38.375 -30.047 -23.422 1 32.72 102 MET A C 1
ATOM 810 O O . MET A 1 102 ? 39 -31.109 -23.328 1 32.72 102 MET A O 1
ATOM 814 N N . ARG A 1 103 ? 38.094 -29.609 -24.641 1 30.66 103 ARG A N 1
ATOM 815 C CA . ARG A 1 103 ? 38.812 -30.344 -25.672 1 30.66 103 ARG A CA 1
ATOM 816 C C . ARG A 1 103 ? 40.281 -29.906 -25.703 1 30.66 103 ARG A C 1
ATOM 818 O O . ARG A 1 103 ? 41.062 -30.406 -26.516 1 30.66 103 ARG A O 1
ATOM 825 N N . MET A 1 104 ? 40.656 -28.953 -24.938 1 24.47 104 MET A N 1
ATOM 826 C CA . MET A 1 104 ? 42.094 -29.016 -25.047 1 24.47 104 MET A CA 1
ATOM 827 C C . MET A 1 104 ? 42.656 -30.109 -24.156 1 24.47 104 MET A C 1
ATOM 829 O O . MET A 1 104 ? 42.125 -30.375 -23.078 1 24.47 104 MET A O 1
ATOM 833 N N . MET B 1 1 ? 7.059 9.312 14.875 1 89.56 1 MET B N 1
ATOM 834 C CA . MET B 1 1 ? 6.367 9.344 13.594 1 89.56 1 MET B CA 1
ATOM 835 C C . MET B 1 1 ? 5.535 10.609 13.445 1 89.56 1 MET B C 1
ATOM 837 O O . MET B 1 1 ? 4.887 11.047 14.398 1 89.56 1 MET B O 1
ATOM 841 N N . GLU B 1 2 ? 5.684 11.359 12.367 1 96.31 2 GLU B N 1
ATOM 842 C CA . GLU B 1 2 ? 4.852 12.516 12.055 1 96.31 2 GLU B CA 1
ATOM 843 C C . GLU B 1 2 ? 3.645 12.117 11.219 1 96.31 2 GLU B C 1
ATOM 845 O O . GLU B 1 2 ? 3.682 11.117 10.5 1 96.31 2 GLU B O 1
ATOM 850 N N . VAL B 1 3 ? 2.541 12.961 11.398 1 98 3 VAL B N 1
ATOM 851 C CA . VAL B 1 3 ? 1.292 12.57 10.75 1 98 3 VAL B CA 1
ATOM 852 C C . VAL B 1 3 ? 0.683 13.773 10.039 1 98 3 VAL B C 1
ATOM 854 O O . VAL B 1 3 ? 0.196 14.711 10.688 1 98 3 VAL B O 1
ATOM 857 N N . PRO B 1 4 ? 0.767 13.82 8.781 1 98.69 4 PRO B N 1
ATOM 858 C CA . PRO B 1 4 ? 0.051 14.828 8 1 98.69 4 PRO B CA 1
ATOM 859 C C . PRO B 1 4 ? -1.162 14.266 7.27 1 98.69 4 PRO B C 1
ATOM 861 O O . PRO B 1 4 ? -1.228 13.055 7.02 1 98.69 4 PRO B O 1
ATOM 864 N N . TRP B 1 5 ? -2.117 15.109 6.977 1 98.81 5 TRP B N 1
ATOM 865 C CA . TRP B 1 5 ? -3.004 14.906 5.836 1 98.81 5 TRP B CA 1
ATOM 866 C C . TRP B 1 5 ? -2.314 15.305 4.535 1 98.81 5 TRP B C 1
ATOM 868 O O . TRP B 1 5 ? -1.74 16.391 4.438 1 98.81 5 TRP B O 1
ATOM 878 N N . VAL B 1 6 ? -2.373 14.453 3.568 1 98.88 6 VAL B N 1
ATOM 879 C CA . VAL B 1 6 ? -1.725 14.672 2.279 1 98.88 6 VAL B CA 1
ATOM 880 C C . VAL B 1 6 ? -2.76 14.602 1.16 1 98.88 6 VAL B C 1
ATOM 882 O O . VAL B 1 6 ? -3.584 13.688 1.126 1 98.88 6 VAL B O 1
ATOM 885 N N . ARG B 1 7 ? -2.791 15.594 0.32 1 98.81 7 ARG B N 1
ATOM 886 C CA . ARG B 1 7 ? -3.566 15.539 -0.916 1 98.81 7 ARG B CA 1
ATOM 887 C C . ARG B 1 7 ? -2.83 14.742 -1.99 1 98.81 7 ARG B C 1
ATOM 889 O O . ARG B 1 7 ? -1.66 15.008 -2.275 1 98.81 7 ARG B O 1
ATOM 896 N N . VAL B 1 8 ? -3.48 13.773 -2.508 1 98.88 8 VAL B N 1
ATOM 897 C CA . VAL B 1 8 ? -2.936 12.93 -3.564 1 98.88 8 VAL B CA 1
ATOM 898 C C . VAL B 1 8 ? -3.643 13.234 -4.883 1 98.88 8 VAL B C 1
ATOM 900 O O . VAL B 1 8 ? -4.863 13.078 -4.992 1 98.88 8 VAL B O 1
ATOM 903 N N . ARG B 1 9 ? -2.863 13.586 -5.828 1 98.69 9 ARG B N 1
ATOM 904 C CA . ARG B 1 9 ? -3.414 14.008 -7.113 1 98.69 9 ARG B CA 1
ATOM 905 C C . ARG B 1 9 ? -3.02 13.039 -8.219 1 98.69 9 ARG B C 1
ATOM 907 O O . ARG B 1 9 ? -2.062 12.273 -8.07 1 98.69 9 ARG B O 1
ATOM 914 N N . ASN B 1 10 ? -3.791 12.945 -9.211 1 98.44 10 ASN B N 1
ATOM 915 C CA . ASN B 1 10 ? -3.568 12.211 -10.453 1 98.44 10 ASN B CA 1
ATOM 916 C C . ASN B 1 10 ? -3.826 10.719 -10.2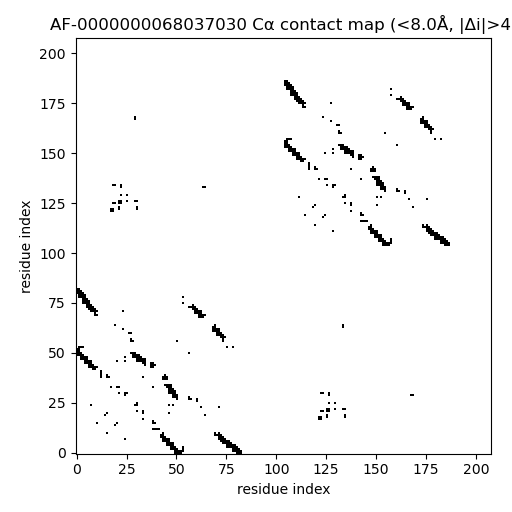81 1 98.44 10 ASN B C 1
ATOM 918 O O . ASN B 1 10 ? -3.213 9.898 -10.961 1 98.44 10 ASN B O 1
ATOM 922 N N . VAL B 1 11 ? -4.6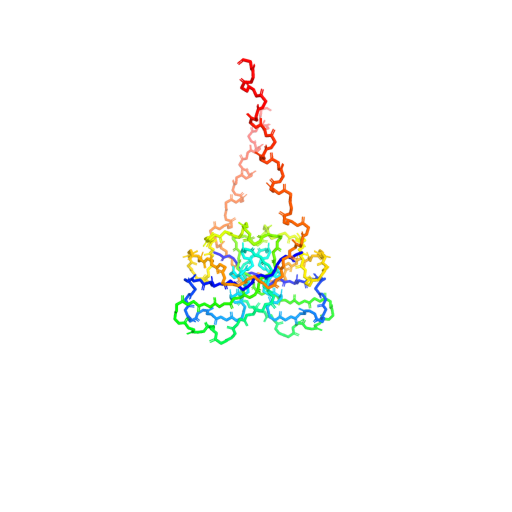37 10.414 -9.367 1 98.5 11 VAL B N 1
ATOM 923 C CA . VAL B 1 11 ? -5.246 9.086 -9.32 1 98.5 11 VAL B CA 1
ATOM 924 C C . VAL B 1 11 ? -6.574 9.102 -10.07 1 98.5 11 VAL B C 1
ATOM 926 O O . VAL B 1 11 ? -7.477 9.867 -9.734 1 98.5 11 VAL B O 1
ATOM 929 N N . PRO B 1 12 ? -6.648 8.297 -11.094 1 97.69 12 PRO B N 1
ATOM 930 C CA . PRO B 1 12 ? -7.926 8.297 -11.812 1 97.69 12 PRO B CA 1
ATOM 931 C C . PRO B 1 12 ? -9.117 8.023 -10.891 1 97.69 12 PRO B C 1
ATOM 933 O O . PRO B 1 12 ? -9.047 7.133 -10.047 1 97.69 12 PRO B O 1
ATOM 936 N N . VAL B 1 13 ? -10.172 8.781 -11.055 1 97.12 13 VAL B N 1
ATOM 937 C CA . VAL B 1 13 ? -11.32 8.727 -10.156 1 97.12 13 VAL B CA 1
ATOM 938 C C . VAL B 1 13 ? -11.914 7.316 -10.156 1 97.12 13 VAL B C 1
ATOM 940 O O . VAL B 1 13 ? -12.305 6.805 -9.109 1 97.12 13 VAL B O 1
ATOM 943 N N . ASP B 1 14 ? -11.938 6.637 -11.25 1 96.31 14 ASP B N 1
ATOM 944 C CA . ASP B 1 14 ? -12.547 5.316 -11.383 1 96.31 14 ASP B CA 1
ATOM 945 C C . ASP B 1 14 ? -11.695 4.25 -10.695 1 96.31 14 ASP B C 1
ATOM 947 O O . ASP B 1 14 ? -12.148 3.117 -10.5 1 96.31 14 ASP B O 1
ATOM 951 N N . LYS B 1 15 ? -10.516 4.625 -10.281 1 97.38 15 LYS B N 1
ATOM 952 C CA . LYS B 1 15 ? -9.617 3.666 -9.648 1 97.38 15 LYS B CA 1
ATOM 953 C C . LYS B 1 15 ? -9.453 3.963 -8.164 1 97.38 15 LYS B C 1
ATOM 955 O O . LYS B 1 15 ? -8.711 3.271 -7.461 1 97.38 15 LYS B O 1
ATOM 960 N N . ARG B 1 16 ? -10.125 4.934 -7.719 1 97.94 16 ARG B N 1
ATOM 961 C CA . ARG B 1 16 ? -9.984 5.324 -6.316 1 97.94 16 ARG B CA 1
ATOM 962 C C . ARG B 1 16 ? -10.805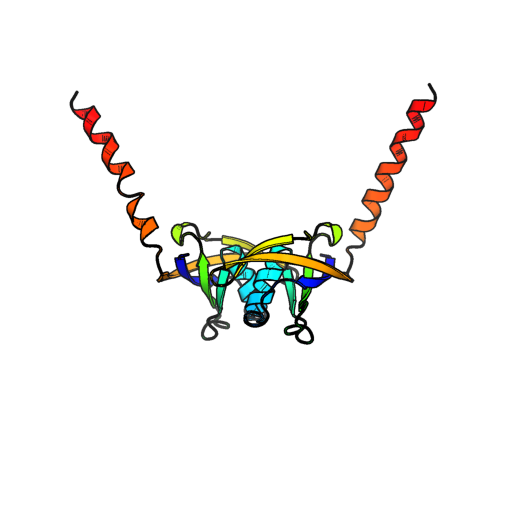 4.414 -5.41 1 97.94 16 ARG B C 1
ATOM 964 O O . ARG B 1 16 ? -12.031 4.484 -5.402 1 97.94 16 ARG B O 1
ATOM 971 N N . SER B 1 17 ? -10.211 3.576 -4.836 1 97.56 17 SER B N 1
ATOM 972 C CA . SER B 1 17 ? -10.68 2.701 -3.768 1 97.56 17 SER B CA 1
ATOM 973 C C . SER B 1 17 ? -9.773 2.783 -2.547 1 97.56 17 SER B C 1
ATOM 975 O O . SER B 1 17 ? -8.695 3.383 -2.605 1 97.56 17 SER B O 1
ATOM 977 N N . GLU B 1 18 ? -10.305 2.303 -1.459 1 98 18 GLU B N 1
ATOM 978 C CA . GLU B 1 18 ? -9.453 2.271 -0.273 1 98 18 GLU B CA 1
ATOM 979 C C . GLU B 1 18 ? -8.141 1.554 -0.557 1 98 18 GLU B C 1
ATOM 981 O O . GLU B 1 18 ? -7.07 2.043 -0.192 1 98 18 GLU B O 1
ATOM 986 N N . ARG B 1 19 ? -8.203 0.456 -1.244 1 98.25 19 ARG B N 1
ATOM 987 C CA . ARG B 1 19 ? -7.031 -0.349 -1.581 1 98.25 19 ARG B CA 1
ATOM 988 C C . ARG B 1 19 ? -6.055 0.439 -2.447 1 98.25 19 ARG B C 1
ATOM 990 O O . ARG B 1 19 ? -4.867 0.54 -2.123 1 98.25 19 ARG B O 1
ATOM 997 N N . ASN B 1 20 ? -6.551 1.016 -3.469 1 98.62 20 ASN B N 1
ATOM 998 C CA . ASN B 1 20 ? -5.684 1.717 -4.41 1 98.62 20 ASN B CA 1
ATOM 999 C C . ASN B 1 20 ? -5.09 2.98 -3.791 1 98.62 20 ASN B C 1
ATOM 1001 O O . ASN B 1 20 ? -3.93 3.312 -4.039 1 98.62 20 ASN B O 1
ATOM 1005 N N . MET B 1 21 ? -5.91 3.641 -2.971 1 98.75 21 MET B N 1
ATOM 1006 C CA . MET B 1 21 ? -5.398 4.836 -2.305 1 98.75 21 MET B CA 1
ATOM 1007 C C . MET B 1 21 ? -4.332 4.473 -1.276 1 98.75 21 MET B C 1
ATOM 1009 O O . MET B 1 21 ? -3.355 5.203 -1.105 1 98.75 21 MET B O 1
ATOM 1013 N N . ALA B 1 22 ? -4.559 3.393 -0.605 1 98.81 22 ALA B N 1
ATOM 1014 C CA . ALA B 1 22 ? -3.557 2.916 0.344 1 98.81 22 ALA B CA 1
ATOM 1015 C C . ALA B 1 22 ? -2.252 2.568 -0.367 1 98.81 22 ALA B C 1
ATOM 1017 O O . ALA B 1 22 ? -1.167 2.906 0.112 1 98.81 22 ALA B O 1
ATOM 1018 N N . TYR B 1 23 ? -2.311 1.933 -1.486 1 98.81 23 TYR B N 1
ATOM 1019 C CA . TYR B 1 23 ? -1.145 1.581 -2.289 1 98.81 23 TYR B CA 1
ATOM 1020 C C . TYR B 1 23 ? -0.391 2.828 -2.734 1 98.81 23 TYR B C 1
ATOM 1022 O O . TYR B 1 23 ? 0.813 2.951 -2.502 1 98.81 23 TYR B O 1
ATOM 1030 N N . VAL B 1 24 ? -1.109 3.787 -3.27 1 98.88 24 VAL B N 1
ATOM 1031 C CA . VAL B 1 24 ? -0.474 5.004 -3.762 1 98.88 24 VAL B CA 1
ATOM 1032 C C . VAL B 1 24 ? 0.16 5.762 -2.598 1 98.88 24 VAL B C 1
ATOM 1034 O O . VAL B 1 24 ? 1.3 6.227 -2.697 1 98.88 24 VAL B O 1
ATOM 1037 N N . ALA B 1 25 ? -0.589 5.848 -1.483 1 98.81 25 ALA B N 1
ATOM 1038 C CA . ALA B 1 25 ? -0.082 6.539 -0.301 1 98.81 25 ALA B CA 1
ATOM 1039 C C . ALA B 1 25 ? 1.157 5.84 0.253 1 98.81 25 ALA B C 1
ATOM 1041 O O . ALA B 1 25 ? 2.049 6.492 0.803 1 98.81 25 ALA B O 1
ATOM 1042 N N . SER B 1 26 ? 1.244 4.512 0.087 1 98.62 26 SER B N 1
ATOM 1043 C CA . SER B 1 26 ? 2.35 3.723 0.617 1 98.62 26 SER B CA 1
ATOM 1044 C C . SER B 1 26 ? 3.662 4.078 -0.073 1 98.62 26 SER B C 1
ATOM 1046 O O . SER B 1 26 ? 4.738 3.725 0.412 1 98.62 26 SER B O 1
ATOM 1048 N N . LEU B 1 27 ? 3.566 4.73 -1.215 1 98.38 27 LEU B N 1
ATOM 1049 C CA . LEU B 1 27 ? 4.758 5.156 -1.938 1 98.38 27 LEU B CA 1
ATOM 1050 C C . LEU B 1 27 ? 5.539 6.191 -1.137 1 98.38 27 LEU B C 1
ATOM 1052 O O . LEU B 1 27 ? 6.73 6.398 -1.376 1 98.38 27 LEU B O 1
ATOM 1056 N N . VAL B 1 28 ? 4.863 6.852 -0.118 1 98.25 28 VAL B N 1
ATOM 1057 C CA . VAL B 1 28 ? 5.539 7.98 0.514 1 98.25 28 VAL B CA 1
ATOM 1058 C C . VAL B 1 28 ? 5.434 7.863 2.033 1 98.25 28 VAL B C 1
ATOM 1060 O O . VAL B 1 28 ? 6.02 8.664 2.766 1 98.25 28 VAL B O 1
ATOM 1063 N N . GLY B 1 29 ? 4.66 6.965 2.533 1 97.88 29 GLY B N 1
ATOM 1064 C CA . GLY B 1 29 ? 4.48 6.75 3.961 1 97.88 29 GLY B CA 1
ATOM 1065 C C . GLY B 1 29 ? 3.482 5.652 4.281 1 97.88 29 GLY B C 1
ATOM 1066 O O . GLY B 1 29 ? 3.098 4.883 3.4 1 97.88 29 GLY B O 1
ATOM 1067 N N . VAL B 1 30 ? 3.105 5.562 5.52 1 98.38 30 VAL B N 1
ATOM 1068 C CA . VAL B 1 30 ? 2.139 4.578 5.988 1 98.38 30 VAL B CA 1
ATOM 1069 C C . VAL B 1 30 ? 0.73 5.16 5.918 1 98.38 30 VAL B C 1
ATOM 1071 O O . VAL B 1 30 ? 0.426 6.152 6.59 1 98.38 30 VAL B O 1
ATOM 1074 N N . PRO B 1 31 ? -0.147 4.582 5.117 1 98.75 31 PRO B N 1
ATOM 1075 C CA . PRO B 1 31 ? -1.521 5.09 5.098 1 98.75 31 PRO B CA 1
ATOM 1076 C C . PRO B 1 31 ? -2.277 4.789 6.391 1 98.75 31 PRO B C 1
ATOM 1078 O O . PRO B 1 31 ? -2.5 3.621 6.723 1 98.75 31 PRO B O 1
ATOM 1081 N N . LEU B 1 32 ? -2.672 5.797 7.043 1 98.5 32 LEU B N 1
ATOM 1082 C CA . LEU B 1 32 ? -3.344 5.621 8.328 1 98.5 32 LEU B CA 1
ATOM 1083 C C . LEU B 1 32 ? -4.855 5.723 8.172 1 98.5 32 LEU B C 1
ATOM 1085 O O . LEU B 1 32 ? -5.605 5.051 8.875 1 98.5 32 LEU B O 1
ATOM 1089 N N . GLU B 1 33 ? -5.285 6.617 7.242 1 98.62 33 GLU B N 1
ATOM 1090 C CA . GLU B 1 33 ? -6.707 6.848 7.012 1 98.62 33 GLU B CA 1
ATOM 1091 C C . GLU B 1 33 ? -6.953 7.422 5.617 1 98.62 33 GLU B C 1
ATOM 1093 O O . GLU B 1 33 ? -6.242 8.328 5.18 1 98.62 33 GLU B O 1
ATOM 1098 N N . ILE B 1 34 ? -7.926 6.848 4.934 1 98.62 34 ILE B N 1
ATOM 1099 C CA . ILE B 1 34 ? -8.391 7.418 3.676 1 98.62 34 ILE B CA 1
ATOM 1100 C C . ILE B 1 34 ? -9.57 8.352 3.938 1 98.62 34 ILE B C 1
ATOM 1102 O O . ILE B 1 34 ? -10.523 7.98 4.617 1 98.62 34 ILE B O 1
ATOM 1106 N N . ASP B 1 35 ? -9.484 9.586 3.492 1 98.5 35 ASP B N 1
ATOM 1107 C CA . ASP B 1 35 ? -10.594 10.516 3.641 1 98.5 35 ASP B CA 1
ATOM 1108 C C . ASP B 1 35 ? -11.695 10.227 2.619 1 98.5 35 ASP B C 1
ATOM 1110 O O . ASP B 1 35 ? -11.633 10.711 1.484 1 98.5 35 ASP B O 1
ATOM 1114 N N . TYR B 1 36 ? -12.688 9.57 3.006 1 97.62 36 TYR B N 1
ATOM 1115 C CA . TYR B 1 36 ? -13.742 9.133 2.098 1 97.62 36 TYR B CA 1
ATOM 1116 C C . TYR B 1 36 ? -14.531 10.328 1.561 1 97.62 36 TYR B C 1
ATOM 1118 O O . TYR B 1 36 ? -15.125 10.25 0.485 1 97.62 36 TYR B O 1
ATOM 1126 N N . ALA B 1 37 ? -14.484 11.414 2.293 1 97.31 37 ALA B N 1
ATOM 1127 C CA . ALA B 1 37 ? -15.203 12.609 1.854 1 97.31 37 ALA B CA 1
ATOM 1128 C C . ALA B 1 37 ? -14.586 13.172 0.574 1 97.31 37 ALA B C 1
ATOM 1130 O O . ALA B 1 37 ? -15.266 13.852 -0.201 1 97.31 37 ALA B O 1
ATOM 1131 N N . THR B 1 38 ? -13.297 12.844 0.335 1 97.5 38 THR B N 1
ATOM 1132 C CA . THR B 1 38 ? -12.617 13.414 -0.822 1 97.5 38 THR B CA 1
ATOM 1133 C C . THR B 1 38 ? -12.297 12.328 -1.851 1 97.5 38 THR B C 1
ATOM 1135 O O . THR B 1 38 ? -11.758 12.625 -2.92 1 97.5 38 THR B O 1
ATOM 1138 N N . LEU B 1 39 ? -12.648 11.172 -1.596 1 97.5 39 LEU B N 1
ATOM 1139 C CA . LEU B 1 39 ? -12.203 10.016 -2.361 1 97.5 39 LEU B CA 1
ATOM 1140 C C . LEU B 1 39 ? -12.586 10.156 -3.832 1 97.5 39 LEU B C 1
ATOM 1142 O O . LEU B 1 39 ? -11.836 9.734 -4.715 1 97.5 39 LEU B O 1
ATOM 1146 N N . HIS B 1 40 ? -13.695 10.766 -4.105 1 95.31 40 HIS B N 1
ATOM 1147 C CA . HIS B 1 40 ? -14.156 10.82 -5.488 1 95.31 40 HIS B CA 1
ATOM 1148 C C . HIS B 1 40 ? -14.266 12.258 -5.98 1 95.31 40 HIS B C 1
ATOM 1150 O O . HIS B 1 40 ? -14.891 12.523 -7.008 1 95.31 40 HIS B O 1
ATOM 1156 N N . ARG B 1 41 ? -13.664 13.141 -5.199 1 95.25 41 ARG B N 1
ATOM 1157 C CA . ARG B 1 41 ? -13.484 14.484 -5.734 1 95.25 41 ARG B CA 1
ATOM 1158 C C . ARG B 1 41 ? -12.57 14.469 -6.953 1 95.25 41 ARG B C 1
ATOM 1160 O O . ARG B 1 41 ? -11.547 13.781 -6.961 1 95.25 41 ARG B O 1
ATOM 1167 N N . PRO B 1 42 ? -12.93 15.211 -7.965 1 94.44 42 PRO B N 1
ATOM 1168 C CA . PRO B 1 42 ? -12.195 15.117 -9.227 1 94.44 42 PRO B CA 1
ATOM 1169 C C . PRO B 1 42 ? -10.719 15.5 -9.086 1 94.44 42 PRO B C 1
ATOM 1171 O O . PRO B 1 42 ? -9.852 14.867 -9.688 1 94.44 42 PRO B O 1
ATOM 1174 N N . ALA B 1 43 ? -10.398 16.422 -8.336 1 95.75 43 ALA B N 1
ATOM 1175 C CA . ALA B 1 43 ? -9.047 16.984 -8.312 1 95.75 43 ALA B CA 1
ATOM 1176 C C . ALA B 1 43 ? -8.094 16.094 -7.527 1 95.75 43 ALA B C 1
ATOM 1178 O O . ALA B 1 43 ? -6.945 15.891 -7.941 1 95.75 43 ALA B O 1
ATOM 1179 N N . SER B 1 44 ? -8.578 15.672 -6.367 1 98.06 44 SER B N 1
ATOM 1180 C CA . SER B 1 44 ? -7.648 14.945 -5.508 1 98.06 44 SER B CA 1
ATOM 1181 C C . SER B 1 44 ? -8.391 14.195 -4.406 1 98.06 44 SER B C 1
ATOM 1183 O O . SER B 1 44 ? -9.578 14.438 -4.168 1 98.06 44 SER B O 1
ATOM 1185 N N . ALA B 1 45 ? -7.734 13.227 -3.795 1 98.56 45 ALA B N 1
ATOM 1186 C CA . ALA B 1 45 ? -8.164 12.555 -2.57 1 98.56 45 ALA B CA 1
ATOM 1187 C C . ALA B 1 45 ? -7.168 12.797 -1.438 1 98.56 45 ALA B C 1
ATOM 1189 O O . ALA B 1 45 ? -5.98 13.023 -1.684 1 98.56 45 ALA B O 1
ATOM 1190 N N . ARG B 1 46 ? -7.668 12.781 -0.249 1 98.62 46 ARG B N 1
ATOM 1191 C CA . ARG B 1 46 ? -6.824 13.023 0.916 1 98.62 46 ARG B CA 1
ATOM 1192 C C . ARG B 1 46 ? -6.559 11.727 1.676 1 98.62 46 ARG B C 1
ATOM 1194 O O . ARG B 1 46 ? -7.461 10.906 1.84 1 98.62 46 ARG B O 1
ATOM 1201 N N . VAL B 1 47 ? -5.348 11.578 2.125 1 98.88 47 VAL B N 1
ATOM 1202 C CA . VAL B 1 47 ? -4.945 10.422 2.922 1 98.88 47 VAL B CA 1
ATOM 1203 C C . VAL B 1 47 ? -4.148 10.883 4.137 1 98.88 47 VAL B C 1
ATOM 1205 O O . VAL B 1 47 ? -3.287 11.758 4.023 1 98.88 47 VAL B O 1
ATOM 1208 N N . LYS B 1 48 ? -4.449 10.398 5.27 1 98.75 48 LYS B N 1
ATOM 1209 C CA . LYS B 1 48 ? -3.629 10.57 6.461 1 98.75 48 LYS B CA 1
ATOM 1210 C C . LYS B 1 48 ? -2.439 9.609 6.449 1 98.75 48 LYS B C 1
ATOM 1212 O O . LYS B 1 48 ? -2.615 8.398 6.355 1 98.75 48 LYS B O 1
ATOM 1217 N N . ILE B 1 49 ? -1.237 10.148 6.629 1 98.38 49 ILE B N 1
ATOM 1218 C CA . ILE B 1 49 ? -0.041 9.336 6.418 1 98.38 49 ILE B CA 1
ATOM 1219 C C . ILE B 1 49 ? 0.85 9.398 7.656 1 98.38 49 ILE B C 1
ATOM 1221 O O . ILE B 1 49 ? 0.998 10.461 8.266 1 98.38 49 ILE B O 1
ATOM 1225 N N . GLY B 1 50 ? 1.378 8.242 8.062 1 97.5 50 GLY B N 1
ATOM 1226 C CA . GLY B 1 50 ? 2.504 8.219 8.984 1 97.5 50 GLY B CA 1
ATOM 1227 C C . GLY B 1 50 ? 3.848 8.289 8.281 1 97.5 50 GLY B C 1
ATOM 1228 O O . GLY B 1 50 ? 4.094 7.551 7.324 1 97.5 50 GLY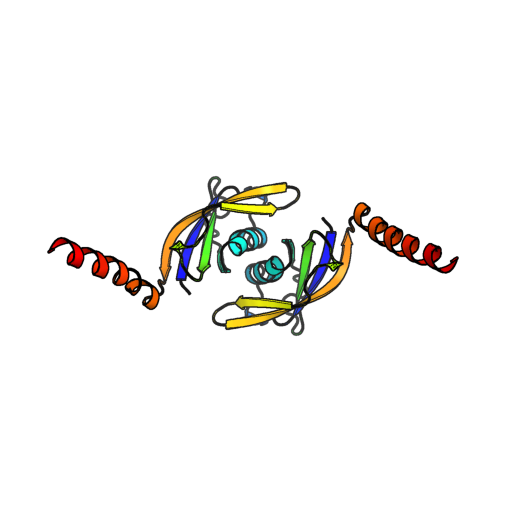 B O 1
ATOM 1229 N N . CYS B 1 51 ? 4.699 9.18 8.727 1 96.69 51 CYS B N 1
ATOM 1230 C CA . CYS B 1 51 ? 6.008 9.312 8.102 1 96.69 51 CYS B CA 1
ATOM 1231 C C . CYS B 1 51 ? 7.059 9.742 9.117 1 96.69 51 CYS B C 1
ATOM 1233 O O . CYS B 1 51 ? 6.723 10.125 10.234 1 96.69 51 CYS B O 1
ATOM 1235 N N . ARG B 1 52 ? 8.305 9.5 8.703 1 93.5 52 ARG B N 1
ATOM 1236 C CA . ARG B 1 52 ? 9.391 9.891 9.594 1 93.5 52 ARG B CA 1
ATOM 1237 C C . ARG B 1 52 ? 9.492 11.414 9.695 1 93.5 52 ARG B C 1
ATOM 1239 O O . ARG B 1 52 ? 9.688 11.953 10.789 1 93.5 52 ARG B O 1
ATOM 1246 N N . SER B 1 53 ? 9.398 12.094 8.547 1 95.25 53 SER B N 1
ATOM 1247 C CA . SER B 1 53 ? 9.469 13.547 8.469 1 95.25 53 SER B CA 1
ATOM 1248 C C . SER B 1 53 ? 8.578 14.078 7.352 1 95.25 53 SER B C 1
ATOM 1250 O O . SER B 1 53 ? 8.719 13.672 6.195 1 95.25 53 SER B O 1
ATOM 1252 N N . VAL B 1 54 ? 7.699 15.023 7.695 1 96.94 54 VAL B N 1
ATOM 1253 C CA . VAL B 1 54 ? 6.773 15.617 6.738 1 96.94 54 VAL B CA 1
ATOM 1254 C C . VAL B 1 54 ? 7.562 16.344 5.645 1 96.94 54 VAL B C 1
ATOM 1256 O O . VAL B 1 54 ? 7.188 16.297 4.469 1 96.94 54 VAL B O 1
ATOM 1259 N N . ASP B 1 55 ? 8.695 16.875 6.031 1 94.94 55 ASP B N 1
ATOM 1260 C CA . ASP B 1 55 ? 9.5 17.688 5.117 1 94.94 55 ASP B CA 1
ATOM 1261 C C . ASP B 1 55 ? 10.18 16.812 4.062 1 94.94 55 ASP B C 1
ATOM 1263 O O . ASP B 1 55 ? 10.695 17.328 3.066 1 94.94 55 ASP B O 1
ATOM 1267 N N . LYS B 1 56 ? 10.156 15.562 4.234 1 96.31 56 LYS B N 1
ATOM 1268 C CA . LYS B 1 56 ? 10.867 14.656 3.342 1 96.31 56 LYS B CA 1
ATOM 1269 C C . LYS B 1 56 ? 9.906 13.906 2.428 1 96.31 56 LYS B C 1
ATOM 1271 O O . LYS B 1 56 ? 10.32 13.109 1.59 1 96.31 56 LYS B O 1
ATOM 1276 N N . ILE B 1 57 ? 8.617 14.164 2.525 1 98 57 ILE B N 1
ATOM 1277 C CA . ILE B 1 57 ? 7.648 13.547 1.628 1 98 57 ILE B CA 1
ATOM 1278 C C . ILE B 1 57 ? 7.859 14.055 0.205 1 98 57 ILE B C 1
ATOM 1280 O O . ILE B 1 57 ? 7.797 15.266 -0.043 1 98 57 ILE B O 1
ATOM 1284 N N . PRO B 1 58 ? 8.125 13.125 -0.686 1 98.5 58 PRO B N 1
ATOM 1285 C CA . PRO B 1 58 ? 8.289 13.578 -2.068 1 98.5 58 PRO B CA 1
ATOM 1286 C C . PRO B 1 58 ? 7.016 14.195 -2.643 1 98.5 58 PRO B C 1
ATOM 1288 O O . PRO B 1 58 ? 5.91 13.781 -2.287 1 98.5 58 PRO B O 1
ATOM 1291 N N . SER B 1 59 ? 7.203 15.102 -3.514 1 98.56 59 SER B N 1
ATOM 1292 C CA . SER B 1 59 ? 6.051 15.742 -4.141 1 98.56 59 SER B CA 1
ATOM 1293 C C . SER B 1 59 ? 5.48 14.875 -5.262 1 98.56 59 SER B C 1
ATOM 1295 O O . SER B 1 59 ? 4.352 15.102 -5.707 1 98.56 59 SER B O 1
ATOM 1297 N N . VAL B 1 60 ? 6.398 13.93 -5.766 1 98.81 60 VAL B N 1
ATOM 1298 C CA . VAL B 1 60 ? 5.953 13.094 -6.875 1 98.81 60 VAL B CA 1
ATOM 1299 C C . VAL B 1 60 ? 6.535 11.688 -6.727 1 98.81 60 VAL B C 1
ATOM 1301 O O . VAL B 1 60 ? 7.652 11.516 -6.234 1 98.81 60 VAL B O 1
ATOM 1304 N N . ALA B 1 61 ? 5.773 10.727 -7.055 1 98.69 61 ALA B N 1
ATOM 1305 C CA . ALA B 1 61 ? 6.227 9.344 -7.188 1 98.69 61 ALA B CA 1
ATOM 1306 C C . ALA B 1 61 ? 5.562 8.664 -8.375 1 98.69 61 ALA B C 1
ATOM 1308 O O . ALA B 1 61 ? 4.402 8.938 -8.695 1 98.69 61 ALA B O 1
ATOM 1309 N N . GLU B 1 62 ? 6.293 7.801 -9.023 1 98.19 62 GLU B N 1
ATOM 1310 C CA . GLU B 1 62 ? 5.785 7.035 -10.156 1 98.19 62 GLU B CA 1
ATOM 1311 C C . GLU B 1 62 ? 5.465 5.598 -9.75 1 98.19 62 GLU B C 1
ATOM 1313 O O . GLU B 1 62 ? 6.227 4.973 -9.008 1 98.19 62 GLU B O 1
ATOM 1318 N N . ALA B 1 63 ? 4.355 5.121 -10.281 1 97.88 63 ALA B N 1
ATOM 1319 C CA . ALA B 1 63 ? 4.031 3.715 -10.047 1 97.88 63 ALA B CA 1
ATOM 1320 C C . ALA B 1 63 ? 2.996 3.221 -11.062 1 97.88 63 ALA B C 1
ATOM 1322 O O . ALA B 1 63 ? 2.498 3.996 -11.875 1 97.88 63 ALA B O 1
ATOM 1323 N N . VAL B 1 64 ? 2.758 1.962 -10.977 1 96.88 64 VAL B N 1
ATOM 1324 C CA . VAL B 1 64 ? 1.775 1.332 -11.852 1 96.88 64 VAL B CA 1
ATOM 1325 C C . VAL B 1 64 ? 0.439 1.205 -11.125 1 96.88 64 VAL B C 1
ATOM 1327 O O . VAL B 1 64 ? 0.395 0.788 -9.961 1 96.88 64 VAL B O 1
ATOM 1330 N N . LEU B 1 65 ? -0.594 1.596 -11.734 1 97 65 LEU B N 1
ATOM 1331 C CA . LEU B 1 65 ? -1.969 1.374 -11.297 1 97 65 LEU B CA 1
ATOM 1332 C C . LEU B 1 65 ? -2.83 0.864 -12.453 1 97 65 LEU B C 1
ATOM 1334 O O . LEU B 1 65 ? -2.977 1.542 -13.469 1 97 65 LEU B O 1
ATOM 1338 N N . GLY B 1 66 ? -3.355 -0.318 -12.195 1 91.12 66 GLY B N 1
ATOM 1339 C CA . GLY B 1 66 ? -3.965 -0.958 -13.352 1 91.12 66 GLY B CA 1
ATOM 1340 C C . GLY B 1 66 ? -2.963 -1.321 -14.43 1 91.12 66 GLY B C 1
ATOM 1341 O O . GLY B 1 66 ? -1.974 -2.006 -14.156 1 91.12 66 GLY B O 1
ATOM 1342 N N . GLU B 1 67 ? -3.125 -0.895 -15.633 1 87.69 67 GLU B N 1
ATOM 1343 C CA . GLU B 1 67 ? -2.27 -1.235 -16.766 1 87.69 67 GLU B CA 1
ATOM 1344 C C . GLU B 1 67 ? -1.427 -0.039 -17.203 1 87.69 67 GLU B C 1
ATOM 1346 O O . GLU B 1 67 ? -0.82 -0.058 -18.281 1 87.69 67 GLU B O 1
ATOM 1351 N N . HIS B 1 68 ? -1.352 0.93 -16.297 1 94.75 68 HIS B N 1
ATOM 1352 C CA . HIS B 1 68 ? -0.694 2.162 -16.719 1 94.75 68 HIS B CA 1
ATOM 1353 C C . HIS B 1 68 ? 0.266 2.666 -15.648 1 94.75 68 HIS B C 1
ATOM 1355 O O . HIS B 1 68 ? 0.063 2.412 -14.453 1 94.75 68 HIS B O 1
ATOM 1361 N N . PHE B 1 69 ? 1.272 3.371 -16.125 1 96.81 69 PHE B N 1
ATOM 1362 C CA . PHE B 1 69 ? 2.154 4.133 -15.25 1 96.81 69 PHE B CA 1
ATOM 1363 C C . PHE B 1 69 ? 1.593 5.523 -14.992 1 96.81 69 PHE B C 1
ATOM 1365 O O . PHE B 1 69 ? 1.081 6.172 -15.906 1 96.81 69 PHE B O 1
ATOM 1372 N N . TYR B 1 70 ? 1.656 5.906 -13.789 1 98.12 70 TYR B N 1
ATOM 1373 C CA . TYR B 1 70 ? 1.207 7.238 -13.398 1 98.12 70 TYR B CA 1
ATOM 1374 C C . TYR B 1 70 ? 2.27 7.957 -12.578 1 98.12 70 TYR B C 1
ATOM 1376 O O . TYR B 1 70 ? 3.021 7.32 -11.836 1 98.12 70 TYR B O 1
ATOM 1384 N N . ASP B 1 71 ? 2.318 9.281 -12.758 1 98.62 71 ASP B N 1
ATOM 1385 C CA . ASP B 1 71 ? 2.896 10.156 -11.742 1 98.62 71 ASP B CA 1
ATOM 1386 C C . ASP B 1 71 ? 1.839 10.617 -10.742 1 98.62 71 ASP B C 1
ATOM 1388 O O . ASP B 1 71 ? 0.849 11.242 -11.117 1 98.62 71 ASP B O 1
ATOM 1392 N N . PHE B 1 72 ? 2.039 10.234 -9.531 1 98.81 72 PHE B N 1
ATOM 1393 C CA . PHE B 1 72 ? 1.169 10.742 -8.477 1 98.81 72 PHE B CA 1
ATOM 1394 C C . PHE B 1 72 ? 1.818 11.922 -7.762 1 98.81 72 PHE B C 1
ATOM 1396 O O . PHE B 1 72 ? 3.027 11.922 -7.523 1 98.81 72 PHE B O 1
ATOM 1403 N N . TYR B 1 73 ? 1.019 12.898 -7.438 1 98.88 73 TYR B N 1
ATOM 1404 C CA . TYR B 1 73 ? 1.52 14.102 -6.773 1 98.88 73 TYR B CA 1
ATOM 1405 C C . TYR B 1 73 ? 1.032 14.164 -5.328 1 98.88 73 TYR B C 1
ATOM 1407 O O . TYR B 1 73 ? -0.123 13.844 -5.043 1 98.88 73 TYR B O 1
ATOM 1415 N N . PHE B 1 74 ? 1.913 14.594 -4.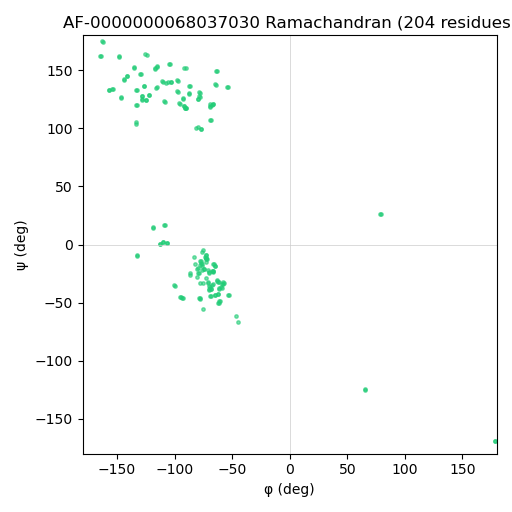457 1 98.88 74 PHE B N 1
ATOM 1416 C CA . PHE B 1 74 ? 1.64 14.625 -3.025 1 98.88 74 PHE B CA 1
ATOM 1417 C C . PHE B 1 74 ? 1.858 16.031 -2.465 1 98.88 74 PHE B C 1
ATOM 1419 O O . PHE B 1 74 ? 2.938 16.594 -2.621 1 98.88 74 PHE B O 1
ATOM 1426 N N . GLU B 1 75 ? 0.829 16.531 -1.833 1 98.62 75 GLU B N 1
ATOM 1427 C CA . GLU B 1 75 ? 0.889 17.844 -1.205 1 98.62 75 GLU B CA 1
ATOM 1428 C C . GLU B 1 75 ? 0.435 17.797 0.251 1 98.62 75 GLU B C 1
ATOM 1430 O O . GLU B 1 75 ? -0.678 17.344 0.541 1 98.62 75 GLU B O 1
ATOM 1435 N N . VAL B 1 76 ? 1.292 18.25 1.119 1 98.44 76 VAL B N 1
ATOM 1436 C CA . VAL B 1 76 ? 0.915 18.297 2.529 1 98.44 76 VAL B CA 1
ATOM 1437 C C . VAL B 1 76 ? -0.179 19.328 2.744 1 98.44 76 VAL B C 1
ATOM 1439 O O . VAL B 1 76 ? 0.002 20.516 2.416 1 98.44 76 VAL B O 1
ATOM 1442 N N . ASP B 1 77 ? -1.275 18.844 3.24 1 97.69 77 ASP B N 1
ATOM 1443 C CA . ASP B 1 77 ? -2.43 19.719 3.459 1 97.69 77 ASP B CA 1
ATOM 1444 C C . ASP B 1 77 ? -2.441 20.266 4.887 1 97.69 77 ASP B C 1
ATOM 1446 O O . ASP B 1 77 ? -2.719 21.438 5.098 1 97.69 77 ASP B O 1
ATOM 1450 N N . GLN B 1 78 ? -2.203 19.375 5.836 1 97.38 78 GLN B N 1
ATOM 1451 C CA . GLN B 1 78 ? -2.24 19.703 7.258 1 97.38 78 GLN B CA 1
ATOM 1452 C C . GLN B 1 78 ? -1.351 18.75 8.055 1 97.38 78 GLN B C 1
ATOM 1454 O O . GLN B 1 78 ? -1.369 17.531 7.836 1 97.38 78 GLN B O 1
ATOM 1459 N N . VAL B 1 79 ? -0.542 19.328 8.969 1 97.31 79 VAL B N 1
ATOM 1460 C CA . VAL B 1 79 ? 0.26 18.484 9.844 1 97.31 79 VAL B CA 1
ATOM 1461 C C . VAL B 1 79 ? -0.464 18.297 11.18 1 97.31 79 VAL B C 1
ATOM 1463 O O . VAL B 1 79 ? -0.781 19.266 11.867 1 97.31 79 VAL B O 1
ATOM 1466 N N . LEU B 1 80 ? -0.725 17.062 11.523 1 97.38 80 LEU B N 1
ATOM 1467 C CA . LEU B 1 80 ? -1.514 16.734 12.711 1 97.38 80 LEU B CA 1
ATOM 1468 C C . LEU B 1 80 ? -0.61 16.453 13.906 1 97.38 80 LEU B C 1
ATOM 1470 O O . LEU B 1 80 ? -0.935 16.828 15.031 1 97.38 80 LEU B O 1
ATOM 1474 N N . VAL B 1 81 ? 0.452 15.672 13.688 1 94.12 81 VAL B N 1
ATOM 1475 C CA . VAL B 1 81 ? 1.424 15.305 14.711 1 94.12 81 VAL B CA 1
ATOM 1476 C C . VAL B 1 81 ? 2.836 15.609 14.219 1 94.12 81 VAL B C 1
ATOM 1478 O O . VAL B 1 81 ? 3.217 15.211 13.117 1 94.12 81 VAL B O 1
ATOM 1481 N N . ARG B 1 82 ? 3.514 16.312 15.047 1 90.44 82 ARG B N 1
ATOM 1482 C CA . ARG B 1 82 ? 4.922 16.578 14.766 1 90.44 82 ARG B CA 1
ATOM 1483 C C . ARG B 1 82 ? 5.824 15.945 15.82 1 90.44 82 ARG B C 1
ATOM 1485 O O . ARG B 1 82 ? 5.449 15.852 16.984 1 90.44 82 ARG B O 1
ATOM 1492 N N . ASP B 1 83 ? 6.816 15.352 15.258 1 78.94 83 ASP B N 1
ATOM 1493 C CA . ASP B 1 83 ? 7.809 14.883 16.219 1 78.94 83 ASP B CA 1
ATOM 1494 C C . ASP B 1 83 ? 8.523 16.047 16.875 1 78.94 83 ASP B C 1
ATOM 1496 O O . ASP B 1 83 ? 9.234 16.812 16.219 1 78.94 83 ASP B O 1
ATOM 1500 N N . PRO B 1 84 ? 8.227 16.312 18.109 1 69.38 84 PRO B N 1
ATOM 1501 C CA . PRO B 1 84 ? 8.828 17.469 18.781 1 69.38 84 PRO B CA 1
ATOM 1502 C C . PRO B 1 84 ? 10.352 17.422 18.797 1 69.38 84 PRO B C 1
ATOM 1504 O O . PRO B 1 84 ? 11 18.453 18.938 1 69.38 84 PRO B O 1
ATOM 1507 N N . ASN B 1 85 ? 10.867 16.172 18.859 1 65.94 85 ASN B N 1
ATOM 1508 C CA . ASN B 1 85 ? 12.312 16.062 18.953 1 65.94 85 ASN B CA 1
ATOM 1509 C C . ASN B 1 85 ? 12.992 16.406 17.641 1 65.94 85 ASN B C 1
ATOM 1511 O O . ASN B 1 85 ? 14.219 16.547 17.578 1 65.94 85 ASN B O 1
ATOM 1515 N N . ARG B 1 86 ? 12.305 16.516 16.594 1 60.34 86 ARG B N 1
ATOM 1516 C CA . ARG B 1 86 ? 12.883 16.875 15.297 1 60.34 86 ARG B CA 1
ATOM 1517 C C . ARG B 1 86 ? 12.969 18.391 15.125 1 60.34 86 ARG B C 1
ATOM 1519 O O . ARG B 1 86 ? 13.609 18.875 14.195 1 60.34 86 ARG B O 1
ATOM 1526 N N . GLY B 1 87 ? 12.188 19.109 15.734 1 46.88 87 GLY B N 1
ATOM 1527 C CA . GLY B 1 87 ? 12.289 20.562 15.609 1 46.88 87 GLY B CA 1
ATOM 1528 C C . GLY B 1 87 ? 13.711 21.078 15.742 1 46.88 87 GLY B C 1
ATOM 1529 O O . GLY B 1 87 ? 14.125 21.953 15 1 46.88 87 GLY B O 1
ATOM 1530 N N . GLU B 1 88 ? 14.258 20.828 16.906 1 45.94 88 GLU B N 1
ATOM 1531 C CA . GLU B 1 88 ? 15.344 21.656 17.406 1 45.94 88 GLU B CA 1
ATOM 1532 C C . GLU B 1 88 ? 16.625 21.422 16.609 1 45.94 88 GLU B C 1
ATOM 1534 O O . GLU B 1 88 ? 17.641 22.094 16.844 1 45.94 88 GLU B O 1
ATOM 1539 N N . SER B 1 89 ? 16.812 20.359 15.984 1 44.75 89 SER B N 1
ATOM 1540 C CA . SER B 1 89 ? 18.219 20.203 15.664 1 44.75 89 SER B CA 1
ATOM 1541 C C . SER B 1 89 ? 18.672 21.203 14.602 1 44.75 89 SER B C 1
ATOM 1543 O O . SER B 1 89 ? 19.844 21.531 14.508 1 44.75 89 SER B O 1
ATOM 1545 N N . LEU B 1 90 ? 17.812 21.453 13.609 1 42.44 90 LEU B N 1
ATOM 1546 C CA . LEU B 1 90 ? 18.422 22.172 12.5 1 42.44 90 LEU B CA 1
ATOM 1547 C C . LEU B 1 90 ? 18.609 23.641 12.852 1 42.44 90 LEU B C 1
ATOM 1549 O O . LEU B 1 90 ? 19.188 24.406 12.078 1 42.44 90 LEU B O 1
ATOM 1553 N N . LEU B 1 91 ? 17.828 24.109 13.82 1 39.81 91 LEU B N 1
ATOM 1554 C CA . LEU B 1 91 ? 17.984 25.547 14 1 39.81 91 LEU B CA 1
ATOM 1555 C C . LEU B 1 91 ? 19.375 25.875 14.539 1 39.81 91 LEU B C 1
ATOM 1557 O O . LEU B 1 91 ? 19.859 27 14.406 1 39.81 91 LEU B O 1
ATOM 1561 N N . SER B 1 92 ? 19.859 24.938 15.391 1 41.03 92 SER B N 1
ATOM 1562 C CA . SER B 1 92 ? 21 25.422 16.172 1 41.03 92 SER B CA 1
ATOM 1563 C C . SER B 1 92 ? 22.281 25.375 15.359 1 41.03 92 SER B C 1
ATOM 1565 O O . SER B 1 92 ? 23.328 25.828 15.812 1 41.03 92 SER B O 1
ATOM 1567 N N . ALA B 1 93 ? 22.359 24.531 14.359 1 38.78 93 ALA B N 1
ATOM 1568 C CA . ALA B 1 93 ? 23.703 24.344 13.82 1 38.78 93 ALA B CA 1
ATOM 1569 C C . ALA B 1 93 ? 24.109 25.516 12.922 1 38.78 93 ALA B C 1
ATOM 1571 O O . ALA B 1 93 ? 25.297 25.719 12.641 1 38.78 93 ALA B O 1
ATOM 1572 N N . GLY B 1 94 ? 23.109 26.062 12.25 1 38.78 94 GLY B N 1
ATOM 1573 C CA . GLY B 1 94 ? 23.5 27 11.219 1 38.78 94 GLY B CA 1
ATOM 1574 C C . GLY B 1 94 ? 24.047 28.312 11.789 1 38.78 94 GLY B C 1
ATOM 1575 O O . GLY B 1 94 ? 24.5 29.172 11.039 1 38.78 94 GLY B O 1
ATOM 1576 N N . LYS B 1 95 ? 23.453 28.656 12.953 1 37.91 95 LYS B N 1
ATOM 1577 C CA . LYS B 1 95 ? 23.734 30.031 13.359 1 37.91 95 LYS B CA 1
ATOM 1578 C C . LYS B 1 95 ? 25.141 30.172 13.93 1 37.91 95 LYS B C 1
ATOM 1580 O O . LYS B 1 95 ? 25.562 31.266 14.281 1 37.91 95 LYS B O 1
ATOM 1585 N N . HIS B 1 96 ? 25.688 28.969 14.273 1 39.53 96 HIS B N 1
ATOM 1586 C CA . HIS B 1 96 ? 26.875 29.188 15.07 1 39.53 96 HIS B CA 1
ATOM 1587 C C . HIS B 1 96 ? 28.062 29.625 14.195 1 39.53 96 HIS B C 1
ATOM 1589 O O . HIS B 1 96 ? 29.156 29.875 14.703 1 39.53 96 HIS B O 1
ATOM 1595 N N . MET B 1 97 ? 27.938 29.359 12.922 1 35.75 97 MET B N 1
ATOM 1596 C CA . MET B 1 97 ? 29.25 29.312 12.273 1 35.75 97 MET B CA 1
ATOM 1597 C C . MET B 1 97 ? 29.797 30.734 12.07 1 35.75 97 MET B C 1
ATOM 1599 O O . MET B 1 97 ? 31.016 30.922 12.008 1 35.75 97 MET B O 1
ATOM 1603 N N . ASP B 1 98 ? 29 31.547 11.398 1 38.19 98 ASP B N 1
ATOM 1604 C CA . ASP B 1 98 ? 29.734 32.438 10.5 1 38.19 98 ASP B CA 1
ATOM 1605 C C . ASP B 1 98 ? 30.266 33.656 11.25 1 38.19 98 ASP B C 1
ATOM 1607 O O . ASP B 1 98 ? 30.797 34.594 10.641 1 38.19 98 ASP B O 1
ATOM 1611 N N . LYS B 1 99 ? 29.828 33.875 12.531 1 36.22 99 LYS B N 1
ATOM 1612 C CA . LYS B 1 99 ? 30.141 35.219 12.992 1 36.22 99 LYS B CA 1
ATOM 1613 C C . LYS B 1 99 ? 31.625 35.406 13.211 1 36.22 99 LYS B C 1
ATOM 1615 O O . LYS B 1 99 ? 32.094 36.531 13.492 1 36.22 99 LYS B O 1
ATOM 1620 N N . GLU B 1 100 ? 32.25 34.25 13.461 1 35.09 100 GLU B N 1
ATOM 1621 C CA . GLU B 1 100 ? 33.562 34.562 14.062 1 35.09 100 GLU B CA 1
ATOM 1622 C C . GLU B 1 100 ? 34.531 35.125 13.031 1 35.09 100 GLU B C 1
ATOM 1624 O O . GLU B 1 100 ? 35.594 35.656 13.383 1 35.09 100 GLU B O 1
ATOM 1629 N N . LYS B 1 101 ? 34.344 34.719 11.797 1 40 101 LYS B N 1
ATOM 1630 C CA . LYS B 1 101 ? 35.531 35 10.984 1 40 101 LYS B CA 1
ATOM 1631 C C . LYS B 1 101 ? 35.656 36.5 10.695 1 40 101 LYS B C 1
ATOM 1633 O O . LYS B 1 101 ? 36.594 36.906 10.039 1 40 101 LYS B O 1
ATOM 1638 N N . MET B 1 102 ? 34.469 37.188 10.961 1 32.5 102 MET B N 1
ATOM 1639 C CA . MET B 1 102 ? 34.656 38.5 10.344 1 32.5 102 MET B CA 1
ATOM 1640 C C . MET B 1 102 ? 35.562 39.406 11.188 1 32.5 102 MET B C 1
ATOM 1642 O O . MET B 1 102 ? 35.75 40.562 10.867 1 32.5 102 MET B O 1
ATOM 1646 N N . ARG B 1 103 ? 35.781 39 12.438 1 30.81 103 ARG B N 1
ATOM 1647 C CA . ARG B 1 103 ? 36.5 40.031 13.188 1 30.81 103 ARG B CA 1
ATOM 1648 C C . ARG B 1 103 ? 37.969 40.062 12.812 1 30.81 103 ARG B C 1
ATOM 1650 O O . ARG B 1 103 ? 38.719 40.875 13.336 1 30.81 103 ARG B O 1
ATOM 1657 N N . MET B 1 104 ? 38.375 39.125 12.023 1 24.67 104 MET B N 1
ATOM 1658 C CA . MET B 1 104 ? 39.75 39.5 11.766 1 24.67 104 MET B CA 1
ATOM 1659 C C . MET B 1 104 ? 39.812 40.656 10.75 1 24.67 104 MET B C 1
ATOM 1661 O O . MET B 1 104 ? 39 40.719 9.844 1 24.67 104 MET B O 1
#

Organism: Hordeum vulgare subsp. vulgare (NCBI:txid112509)

=== Feature glossary ===
Each block in this record encodes a different view of the same protein. In brief:

Predicted aligned error. PAE(i, j) answers: if I align the predicted and true structures on residue i, how far off (in Å) do I expect residue j to be? A block-diagonal PAE matrix with low values on the blocks and high values off-diagonal is the signature of a multi-domain protein with confidently predicted domains but uncertain inter-domain orientation.

Contact-map, Ramachandran, and PAE plots. Plot images: a contact map (which residues are close in 3D, as an N×N binary image), a Ramachandran scatter (backbone torsion angles, revealing secondary-structure composition at a glance), and — for AlphaFold structures — a PAE heatmap (pairwise prediction confidence).

Backbone torsions (φ/ψ). φ (phi) and ψ (psi) are the two rotatable backbone dihedrals per residue: φ is the C(i-1)–N–Cα–C torsion, ψ is the N–Cα–C–N(i+1) torsion, both in degrees on (−180°, 180°]. α-helical residues cluster near (−60°, −45°); β-strand residues near (−120°, +130°). A Ramachandran plot is simply a scatter of (φ, ψ) for every residue.

Foldseek 3Di. A 3Di character summarizes, for each residue, the relative orientation of the Cα frame of its nearest spatial neighbor. Because it encodes fold topology rather than chemistry, 3Di alignments detect remote structural similarity that sequence alignment misses.

Radius of gyration, Cα contacts, bounding box. Three whole-structure scalars: the radius of gyration (RMS distance of Cα from centroid, in Å), the count of Cα–Cα contacts (pairs closer than 8 Å and separated by more than four residues in sequence — i.e. tertiary, not local, contacts), and the bounding-box dimensions. Together they distinguish compact globular folds from extended fibres or disordered chains.

Sequence. Sequence gives the chain of amino acids in standard one-letter code (A=alanine, C=cysteine, …, Y=tyrosine), read N→C. It is the only feature that is directly encoded by the gene; all structural features are derived from the folded form of this sequence.

mmCIF 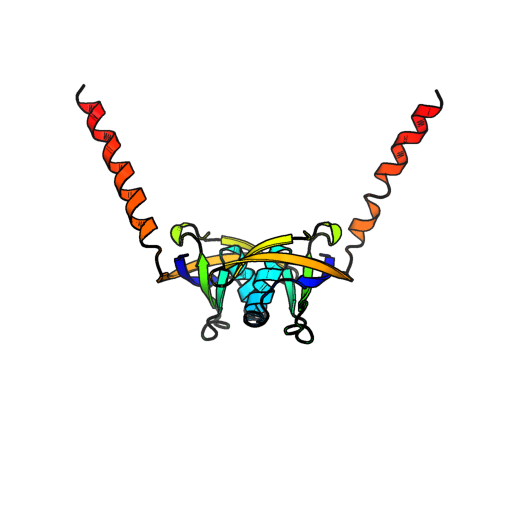coordinates. Atomic coordinates in PDBx/mmCIF format — the same representation the Protein Data Bank distributes. Each line of the _atom_site loop places one backbone atom in Cartesian space (units: ångströms, origin: arbitrary).

Secondary structure (3-state, P-SEA). Three-state secondary structure (P-SEA) collapses the eight DSSP classes into helix (a), strand (b), and coil (c). P-SEA assigns these from Cα geometry alone — distances and angles — without requiring backbone oxygens, so it works on any Cα trace.

InterPro / GO / CATH / organism. Functional annotations link the protein to curated databases. InterPro entries identify conserved domains and families by matching the sequence against member-database signatures (Pfam, PROSITE, CDD, …). Gene Ontology (GO) terms describe molecular function, biological process, and cellular component in a controlled vocabulary. CATH places the structure in a hierarchical fold classification (Class/Architecture/Topology/Homologous-superfamily). The organism is the source species.

B-factor. B-factor (Debye–Waller factor) reflects atomic displacement in the crystal lattice. It is an experimental observable (units Å²), not a prediction; low values mean the atom is pinned down, high values mean it moves or is heterogeneous across the crystal.

Rendered structure images. Structure images are PyMOL renders from six orthogonal camera directions. Cartoon representation draws helices as coils and strands as arrows; sticks shows the backbone as bonds; surface shows the solvent-excluded envelope. Rainbow coloring maps sequence position to hue (blue→red, N→C); chain coloring assigns a distinct color per polypeptide.

Solvent-accessible surface area. Solvent-accessible surface area (SASA) is the area in Å² traced out by the centre of a 1.4 Å probe sphere (a water molecule) rolled over the protein's van der Waals surface (Shrake–Rupley / Lee–Richards construction). Buried residues have near-zero SASA; fully exposed residues can exceed 200 Å². The total SASA scales roughly with the number of surface residues.

Secondary structure (8-state, DSSP). The SS8 string is DSSP's per-residue secondary-structure call. α-helix (H) means an i→i+4 H-bond ladder; β-strand (E) means the residue participates in a β-sheet; 3₁₀ (G) and π (I) are tighter and wider helices; T/S are turns/bends; '-' is loop.

pLDDT. For AlphaFold models, the B-factor field carries pLDDT — the model's own estimate of local accuracy on a 0–100 scale. Regions with pLDDT<50 should be treated as essentially unmodeled; they often correspond to intrinsically disordered segments.

Nearest PDB structures. Nearest PDB neighbors are the top structural matches found by Foldseek when searching this structure against the entire Protein Data Bank. Each hit reports a TM-score (0 to 1; >0.5 almost always implies the same fold) and an E-value. These are *structural* homologs —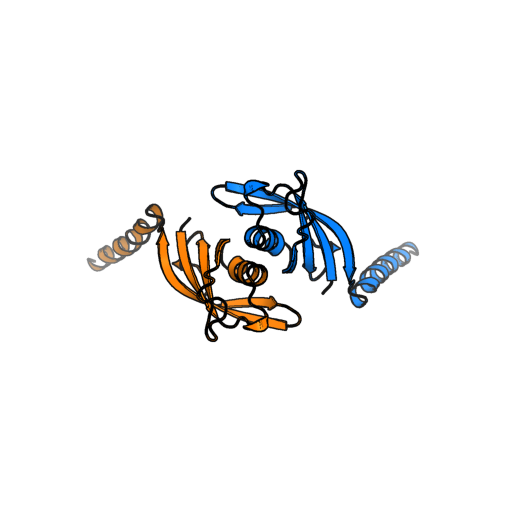 they may share no detectable sequence similarity.